Protein AF-A0A382XJE7-F1 (afdb_monomer_lite)

pLDDT: mean 94.81, std 3.93, range [64.44, 98.81]

Foldseek 3Di:
DVLCVVVVNDDDDDDDPDPVVLLVCCLVVVDVDDDDDPVVVLVSQVCCVPVCSNVPDDDDDDPDDPDDDDDADDDDPPPVLVVVVRQLLQLLLLVCLVVVHALVCLVVQLVQQQDADPVRHGNNPQSVQSQQQQLQHDDPVDGDHSRNSNVSRNVQIGLVLNCLVVFADNPDPSHPFQVPTHRGSDRCQPELNGDVVRVHVDHHDRPD

Sequence (208 aa):
QDWFDQSGVSFTSVSVSSSSEATDKFRSGECDAFTGDMSALVAKKWALDNDGSMNGVDIWIAEELLSKEPLAAATRDYDSDWNEIVSWVWWGMITAEEMGVTSANYASMASDACAANDWGGTSNPGMCRLLTENLGLGTTDNPLAGNWMQNVLDAVGNYGEAYDRSFCDGSYDGVSGSDAMTGCLISRTGTANALVSEGGLQFAPSMR

InterPro domains:
  IPR051455 Bacterial solute-binding protein 3 [PTHR30085] (11-168)

Organism: NCBI:txid408172

Structure (mmCIF, N/CA/C/O backbone):
data_AF-A0A382XJE7-F1
#
_entry.id   AF-A0A382XJE7-F1
#
loop_
_atom_site.group_PDB
_atom_site.id
_atom_site.type_symbol
_atom_site.label_atom_id
_atom_site.label_alt_id
_atom_site.label_comp_id
_atom_site.label_asym_id
_atom_site.label_entity_id
_atom_site.label_seq_id
_atom_site.pdbx_PDB_ins_code
_atom_site.Cartn_x
_atom_site.Cartn_y
_atom_site.Cartn_z
_atom_site.occupancy
_atom_site.B_iso_or_equiv
_atom_site.auth_seq_id
_atom_site.auth_comp_id
_atom_site.auth_asym_id
_atom_site.auth_atom_id
_atom_site.pdbx_PDB_model_num
ATOM 1 N N . GLN A 1 1 ? -1.755 3.518 28.217 1.00 81.06 1 GLN A N 1
ATOM 2 C CA . GLN A 1 1 ? -1.559 4.073 29.570 1.00 81.06 1 GLN A CA 1
ATOM 3 C C . GLN A 1 1 ? -1.202 5.550 29.469 1.00 81.06 1 GLN A C 1
ATOM 5 O O . GLN A 1 1 ? -2.017 6.362 29.873 1.00 81.06 1 GLN A O 1
ATOM 10 N N . ASP A 1 2 ? -0.097 5.896 28.804 1.00 87.56 2 ASP A N 1
ATOM 11 C CA . ASP A 1 2 ? 0.414 7.273 28.679 1.00 87.56 2 ASP A CA 1
ATOM 12 C C . ASP A 1 2 ? -0.637 8.317 28.259 1.00 87.56 2 ASP A C 1
ATOM 14 O O . ASP A 1 2 ? -0.759 9.360 28.897 1.00 87.56 2 ASP A O 1
ATOM 18 N N . TRP A 1 3 ? -1.448 8.029 27.234 1.00 89.00 3 TRP A N 1
ATOM 19 C CA . TRP A 1 3 ? -2.508 8.948 26.797 1.00 89.00 3 TRP A CA 1
ATOM 20 C C . TRP A 1 3 ? -3.591 9.182 27.867 1.00 89.00 3 TRP A C 1
ATOM 22 O O . TRP A 1 3 ? -4.056 10.307 28.043 1.00 89.00 3 TRP A O 1
ATOM 32 N N . PHE A 1 4 ? -3.982 8.142 28.609 1.00 90.25 4 PHE A N 1
ATOM 33 C CA . PHE A 1 4 ? -4.985 8.239 29.679 1.00 90.25 4 PHE A CA 1
ATOM 34 C C . PHE A 1 4 ? -4.453 9.052 30.864 1.00 90.25 4 PHE A C 1
ATOM 36 O O . PHE A 1 4 ? -5.144 9.936 31.371 1.00 90.25 4 PHE A O 1
ATOM 43 N N . ASP A 1 5 ? -3.190 8.827 31.235 1.00 90.25 5 ASP A N 1
ATOM 44 C CA . ASP A 1 5 ? -2.518 9.590 32.291 1.00 90.25 5 ASP A CA 1
ATOM 45 C C . ASP A 1 5 ? -2.398 11.076 31.923 1.00 90.25 5 ASP A C 1
ATOM 47 O O . ASP A 1 5 ? -2.590 11.948 32.771 1.00 90.25 5 ASP A O 1
ATOM 51 N N . GLN A 1 6 ? -2.123 11.380 30.649 1.00 91.38 6 GLN A N 1
ATOM 52 C CA . GLN A 1 6 ? -2.021 12.753 30.153 1.00 91.38 6 GLN A CA 1
ATOM 53 C C . GLN A 1 6 ? -3.381 13.459 30.040 1.00 91.38 6 GLN A C 1
ATOM 55 O O . GLN A 1 6 ? -3.469 14.661 30.291 1.00 91.38 6 GLN A O 1
ATOM 60 N N . SER A 1 7 ? -4.431 12.740 29.642 1.00 88.50 7 SER A N 1
ATOM 61 C CA . SER A 1 7 ? -5.772 13.299 29.407 1.00 88.50 7 SER A CA 1
ATOM 62 C C . SER A 1 7 ? -6.637 13.377 30.668 1.00 88.50 7 SER A C 1
ATOM 64 O O . SER A 1 7 ? -7.687 14.018 30.652 1.00 88.50 7 SER A O 1
ATOM 66 N N . GLY A 1 8 ? -6.212 12.744 31.767 1.00 90.94 8 GLY A N 1
ATOM 67 C CA . GLY A 1 8 ? -6.998 12.658 33.000 1.00 90.94 8 GLY A CA 1
ATOM 68 C C . GLY A 1 8 ? -8.219 11.740 32.876 1.00 90.94 8 GLY A C 1
ATOM 69 O O . GLY A 1 8 ? -9.123 11.807 33.710 1.00 90.94 8 GLY A O 1
ATOM 70 N N . VAL A 1 9 ? -8.260 10.894 31.844 1.00 89.50 9 VAL A N 1
ATOM 71 C CA . VAL A 1 9 ? -9.327 9.915 31.627 1.00 89.50 9 VAL A CA 1
ATOM 72 C C . VAL A 1 9 ? -9.001 8.650 32.418 1.00 89.50 9 VAL A C 1
ATOM 74 O O . VAL A 1 9 ? -7.944 8.046 32.249 1.00 89.50 9 VAL A O 1
ATOM 77 N N . SER A 1 10 ? -9.917 8.230 33.293 1.00 91.44 10 SER A N 1
ATOM 78 C CA . SER A 1 10 ? -9.769 6.967 34.020 1.00 91.44 10 SER A CA 1
ATOM 79 C C . SER A 1 10 ? -9.961 5.784 33.072 1.00 91.44 10 SER A C 1
ATOM 81 O O . SER A 1 10 ? -10.917 5.749 32.301 1.00 91.44 10 SER A O 1
ATOM 83 N N . PHE A 1 11 ? -9.061 4.808 33.149 1.00 90.75 11 PHE A N 1
ATOM 84 C CA . PHE A 1 11 ? -9.092 3.603 32.331 1.00 90.75 11 PHE A CA 1
ATOM 85 C C . PHE A 1 11 ? -8.630 2.398 33.149 1.00 90.75 11 PHE A C 1
ATOM 87 O O . PHE A 1 11 ? -7.717 2.503 33.969 1.00 90.75 11 PHE A O 1
ATOM 94 N N . THR A 1 12 ? -9.257 1.247 32.901 1.00 92.88 12 THR A N 1
ATOM 95 C CA . THR A 1 12 ? -8.847 -0.046 33.455 1.00 92.88 12 THR A CA 1
ATOM 96 C C . THR A 1 12 ? -8.391 -0.947 32.316 1.00 92.88 12 THR A C 1
ATOM 98 O O . THR A 1 12 ? -9.191 -1.324 31.464 1.00 92.88 12 THR A O 1
ATOM 101 N N . SER A 1 13 ? -7.105 -1.305 32.304 1.00 91.88 13 SER A N 1
ATOM 102 C CA . SER A 1 13 ? -6.563 -2.228 31.305 1.00 91.88 13 SER A CA 1
ATOM 103 C C . SER A 1 13 ? -6.966 -3.666 31.604 1.00 91.88 13 SER A C 1
ATOM 105 O O . SER A 1 13 ? -6.693 -4.174 32.694 1.00 91.88 13 SER A O 1
ATOM 107 N N . VAL A 1 14 ? -7.556 -4.335 30.615 1.00 92.94 14 VAL A N 1
ATOM 108 C CA . VAL A 1 14 ? -7.850 -5.769 30.656 1.00 92.94 14 VAL A CA 1
ATOM 109 C C . VAL A 1 14 ? -6.856 -6.480 29.746 1.00 92.94 14 VAL A C 1
ATOM 111 O O . VAL A 1 14 ? -6.943 -6.400 28.523 1.00 92.94 14 VAL A O 1
ATOM 114 N N . SER A 1 15 ? -5.879 -7.157 30.351 1.00 89.75 15 SER A N 1
ATOM 115 C CA . SER A 1 15 ? -4.906 -7.951 29.600 1.00 89.75 15 SER A CA 1
ATOM 116 C C . SER A 1 15 ? -5.553 -9.235 29.091 1.00 89.75 15 SER A C 1
ATOM 118 O O . SER A 1 15 ? -6.240 -9.926 29.843 1.00 89.75 15 SER A O 1
ATOM 120 N N . VAL A 1 16 ? -5.303 -9.560 27.826 1.00 91.12 16 VAL A N 1
ATOM 121 C CA . VAL A 1 16 ? -5.807 -10.761 27.155 1.00 91.12 16 VAL A CA 1
ATOM 122 C C . VAL A 1 16 ? -4.664 -11.523 26.498 1.00 91.12 16 VAL A C 1
ATOM 124 O O . VAL A 1 16 ? -3.624 -10.958 26.158 1.00 91.12 16 VAL A O 1
ATOM 127 N N . SER A 1 17 ? -4.866 -12.818 26.289 1.00 89.69 17 SER A N 1
ATOM 128 C CA . SER A 1 17 ? -3.880 -13.700 25.659 1.00 89.69 17 SER A CA 1
ATOM 129 C C . SER A 1 17 ? -3.969 -13.725 24.130 1.00 89.69 17 SER A C 1
ATOM 131 O O . SER A 1 17 ? -3.039 -14.183 23.465 1.00 89.69 17 SER A O 1
ATOM 133 N N . SER A 1 18 ? -5.083 -13.254 23.556 1.00 90.88 18 SER A N 1
ATOM 134 C CA . SER A 1 18 ? -5.322 -13.276 22.111 1.00 90.88 18 SER A CA 1
ATOM 135 C C . SER A 1 18 ? -6.324 -12.214 21.647 1.00 90.88 18 SER A C 1
ATOM 137 O O . SER A 1 18 ? -7.171 -11.749 22.409 1.00 90.88 18 SER A O 1
ATOM 139 N N . SER A 1 19 ? -6.285 -11.888 20.350 1.00 87.31 19 SER A N 1
ATOM 140 C CA . SER A 1 19 ? -7.272 -11.001 19.711 1.00 87.31 19 SER A CA 1
ATOM 141 C C . SER A 1 19 ? -8.701 -11.567 19.757 1.00 87.31 19 SER A C 1
ATOM 143 O O . SER A 1 19 ? -9.665 -10.806 19.861 1.00 87.31 19 SER A O 1
ATOM 145 N N . SER A 1 20 ? -8.852 -12.899 19.721 1.00 91.50 20 SER A N 1
ATOM 146 C CA . SER A 1 20 ? -10.162 -13.553 19.853 1.00 91.50 20 SER A CA 1
ATOM 147 C C . SER A 1 20 ? -10.760 -13.292 21.231 1.00 91.50 20 SER A C 1
ATOM 149 O O . SER A 1 20 ? -11.897 -12.847 21.325 1.00 91.50 20 SER A O 1
ATOM 151 N N . GLU A 1 21 ? -9.964 -13.477 22.287 1.00 94.62 21 GLU A N 1
ATOM 152 C CA . GLU A 1 21 ? -10.397 -13.221 23.662 1.00 94.62 21 GLU A CA 1
ATOM 153 C C . GLU A 1 21 ? -10.791 -11.750 23.866 1.00 94.62 21 GLU A C 1
ATOM 155 O O . GLU A 1 21 ? -11.845 -11.474 24.433 1.00 94.62 21 GLU A O 1
ATOM 160 N N . ALA A 1 22 ? -10.004 -10.800 23.345 1.00 93.50 22 ALA A N 1
ATOM 161 C CA . ALA A 1 22 ? -10.373 -9.381 23.388 1.00 93.50 22 ALA A CA 1
ATOM 162 C C . ALA A 1 22 ? -11.701 -9.098 22.669 1.00 93.50 22 ALA A C 1
ATOM 164 O O . ALA A 1 22 ? -12.505 -8.299 23.145 1.00 93.50 22 ALA A O 1
ATOM 165 N N . THR A 1 23 ? -11.942 -9.763 21.534 1.00 93.75 23 THR A N 1
ATOM 166 C CA . THR A 1 23 ? -13.189 -9.607 20.771 1.00 93.75 23 THR A CA 1
ATOM 167 C C . THR A 1 23 ? -14.382 -10.141 21.564 1.00 93.75 23 THR A C 1
ATOM 169 O O . THR A 1 23 ? -15.412 -9.476 21.634 1.00 93.75 23 THR A O 1
ATOM 172 N N . ASP A 1 24 ? -14.246 -11.303 22.204 1.00 94.38 24 ASP A N 1
ATOM 173 C CA . ASP A 1 24 ? -15.319 -11.898 23.006 1.00 94.38 24 ASP A CA 1
ATOM 174 C C . ASP A 1 24 ? -15.654 -11.051 24.240 1.00 94.38 24 ASP A C 1
ATOM 176 O O . ASP A 1 24 ? -16.831 -10.856 24.539 1.00 94.38 24 ASP A O 1
ATOM 180 N N . LYS A 1 25 ? -14.641 -10.491 24.916 1.00 95.44 25 LYS A N 1
ATOM 181 C CA . LYS A 1 25 ? -14.833 -9.580 26.059 1.00 95.44 25 LYS A CA 1
ATOM 182 C C . LYS A 1 25 ? -15.494 -8.261 25.669 1.00 95.44 25 LYS A C 1
ATOM 184 O O . LYS A 1 25 ? -16.315 -7.743 26.419 1.00 95.44 25 LYS A O 1
ATOM 189 N N . PHE A 1 2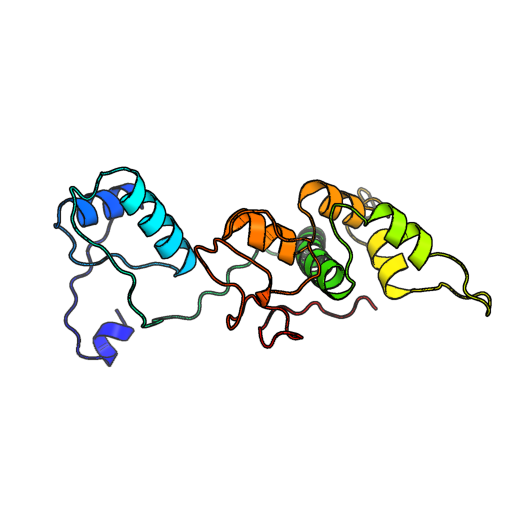6 ? -15.164 -7.724 24.495 1.00 95.31 26 PHE A N 1
ATOM 190 C CA . PHE A 1 26 ? -15.844 -6.546 23.957 1.00 95.31 26 PHE A CA 1
ATOM 191 C C . PHE A 1 26 ? -17.313 -6.855 23.634 1.00 95.31 26 PHE A C 1
ATOM 193 O O . PHE A 1 26 ? -18.215 -6.151 24.078 1.00 95.31 26 PHE A O 1
ATOM 200 N N . ARG A 1 27 ? -17.578 -7.970 22.943 1.00 94.31 27 ARG A N 1
ATOM 201 C CA . ARG A 1 27 ? -18.939 -8.399 22.574 1.00 94.31 27 ARG A CA 1
ATOM 202 C C . ARG A 1 27 ? -19.826 -8.732 23.770 1.00 94.31 27 ARG A C 1
ATOM 204 O O . ARG A 1 27 ? -21.033 -8.512 23.713 1.00 94.31 27 ARG A O 1
ATOM 211 N N . SER A 1 28 ? -19.256 -9.299 24.832 1.00 93.56 28 SER A N 1
ATOM 212 C CA . SER A 1 28 ? -19.994 -9.633 26.053 1.00 93.56 28 SER A CA 1
ATOM 213 C C . SER A 1 28 ? -20.308 -8.413 26.923 1.00 93.56 28 SER A C 1
ATOM 215 O O . SER A 1 28 ? -21.103 -8.536 27.855 1.00 93.56 28 SER A O 1
ATOM 217 N N . GLY A 1 29 ? -19.695 -7.258 26.634 1.00 92.75 29 GLY A N 1
ATOM 218 C CA . GLY A 1 29 ? -19.759 -6.064 27.473 1.00 92.75 29 GLY A CA 1
ATOM 219 C C . GLY A 1 29 ? -18.877 -6.141 28.722 1.00 92.75 29 GLY A C 1
ATOM 220 O O . GLY A 1 29 ? -19.046 -5.336 29.630 1.00 92.75 29 GLY A O 1
ATOM 221 N N . GLU A 1 30 ? -17.950 -7.103 28.804 1.00 94.94 30 GLU A N 1
ATOM 222 C CA . GLU A 1 30 ? -16.926 -7.113 29.858 1.00 94.94 30 GLU A CA 1
ATOM 223 C C . GLU A 1 30 ? -15.913 -5.972 29.662 1.00 94.94 30 GLU A C 1
ATOM 225 O O . GLU A 1 30 ? -15.397 -5.432 30.639 1.00 94.94 30 GLU A O 1
ATOM 230 N N . CYS A 1 31 ? -15.654 -5.587 28.408 1.00 95.25 31 CYS A N 1
ATOM 231 C CA . CYS A 1 31 ? -14.871 -4.407 28.050 1.00 95.25 31 CYS A CA 1
ATOM 232 C C . CYS A 1 31 ? -15.751 -3.370 27.343 1.00 95.25 31 CYS A C 1
ATOM 234 O O . CYS A 1 31 ? -16.357 -3.679 26.319 1.00 95.25 31 CYS A O 1
ATOM 236 N N . ASP A 1 32 ? -15.729 -2.124 27.822 1.00 93.69 32 ASP A N 1
ATOM 237 C CA . ASP A 1 32 ? -16.464 -1.005 27.209 1.00 93.69 32 ASP A CA 1
ATOM 238 C C . ASP A 1 32 ? -15.824 -0.504 25.900 1.00 93.69 32 ASP A C 1
ATOM 240 O O . ASP A 1 32 ? -16.479 0.137 25.080 1.00 93.69 32 ASP A O 1
ATOM 244 N N . ALA A 1 33 ? -14.528 -0.767 25.709 1.00 92.75 33 ALA A N 1
ATOM 245 C CA . ALA A 1 33 ? -13.756 -0.293 24.568 1.00 92.75 33 ALA A CA 1
ATOM 246 C C . ALA A 1 33 ? -12.715 -1.321 24.111 1.00 92.75 33 ALA A C 1
ATOM 248 O O . ALA A 1 33 ? -12.193 -2.111 24.901 1.00 92.75 33 ALA A O 1
ATOM 249 N N . PHE A 1 34 ? -12.378 -1.256 22.823 1.00 92.19 34 PHE A N 1
ATOM 250 C CA . PHE A 1 34 ? -11.324 -2.032 22.178 1.00 92.19 34 PHE A CA 1
ATOM 251 C C . PHE A 1 34 ? -10.329 -1.054 21.539 1.00 92.19 34 PHE A C 1
ATOM 253 O O . PHE A 1 34 ? -10.738 -0.104 20.878 1.00 92.19 34 PHE A O 1
ATOM 260 N N . THR A 1 35 ? -9.026 -1.273 21.724 1.00 91.50 35 THR A N 1
ATOM 261 C CA . THR A 1 35 ? -7.967 -0.413 21.166 1.00 91.50 35 THR A CA 1
ATOM 262 C C . THR A 1 35 ? -6.999 -1.217 20.297 1.00 91.50 35 THR A C 1
ATOM 264 O O . THR A 1 35 ? -6.798 -2.410 20.525 1.00 91.50 35 THR A O 1
ATOM 267 N N . GLY A 1 36 ? -6.425 -0.573 19.283 1.00 90.38 36 GLY A N 1
ATOM 268 C CA . GLY A 1 36 ? -5.507 -1.156 18.306 1.00 90.38 36 GLY A CA 1
ATOM 269 C C . GLY A 1 36 ? -5.280 -0.200 17.133 1.00 90.38 36 GLY A C 1
ATOM 270 O O . GLY A 1 36 ? -5.800 0.917 17.138 1.00 90.38 36 GLY A O 1
ATOM 271 N N . ASP A 1 37 ? -4.533 -0.646 16.124 1.00 92.12 37 ASP A N 1
ATOM 272 C CA . ASP A 1 37 ? -4.286 0.144 14.914 1.00 92.12 37 ASP A CA 1
ATOM 273 C C . ASP A 1 37 ? -5.595 0.462 14.183 1.00 92.12 37 ASP A C 1
ATOM 275 O O . ASP A 1 37 ? -6.450 -0.412 14.017 1.00 92.12 37 ASP A O 1
ATOM 279 N N . MET A 1 38 ? -5.739 1.695 13.687 1.00 91.19 38 MET A N 1
ATOM 280 C CA . MET A 1 38 ? -6.966 2.168 13.029 1.00 91.19 38 MET A CA 1
ATOM 281 C C . MET A 1 38 ? -7.432 1.229 11.903 1.00 91.19 38 MET A C 1
ATOM 283 O O . MET A 1 38 ? -8.610 0.892 11.823 1.00 91.19 38 MET A O 1
ATOM 287 N N . SER A 1 39 ? -6.514 0.737 11.067 1.00 91.62 39 SER A N 1
ATOM 288 C CA . SER A 1 39 ? -6.850 -0.196 9.984 1.00 91.62 39 SER A CA 1
ATOM 289 C C . SER A 1 39 ? -7.376 -1.541 10.497 1.00 91.62 39 SER A C 1
ATOM 291 O O . SER A 1 39 ? -8.357 -2.068 9.967 1.00 91.62 39 SER A O 1
ATOM 293 N N . ALA A 1 40 ? -6.780 -2.075 11.565 1.00 91.44 40 ALA A N 1
ATOM 294 C CA . ALA A 1 40 ? -7.241 -3.298 12.211 1.00 91.44 40 ALA A CA 1
ATOM 295 C C . ALA A 1 40 ? -8.605 -3.101 12.893 1.00 91.44 40 ALA A C 1
ATOM 297 O O . ALA A 1 40 ? -9.447 -4.000 12.843 1.00 91.44 40 ALA A O 1
ATOM 298 N N . LEU A 1 41 ? -8.851 -1.925 13.484 1.00 93.94 41 LEU A N 1
ATOM 299 C CA . LEU A 1 41 ? -10.147 -1.568 14.065 1.00 93.94 41 LEU A CA 1
ATOM 300 C C . LEU A 1 41 ? -11.238 -1.458 13.000 1.00 93.94 41 LEU A C 1
ATOM 302 O O . LEU A 1 41 ? -12.333 -1.970 13.221 1.00 93.94 41 LEU A O 1
ATOM 306 N N . VAL A 1 42 ? -10.949 -0.870 11.835 1.00 94.38 42 VAL A N 1
ATOM 307 C CA . VAL A 1 42 ? -11.903 -0.814 10.714 1.00 94.38 42 VAL A CA 1
ATOM 308 C C . VAL A 1 42 ? -12.267 -2.219 10.235 1.00 94.38 42 VAL A C 1
ATOM 310 O O . VAL A 1 42 ? -13.451 -2.534 10.123 1.00 94.38 42 VAL A O 1
ATOM 313 N N . ALA A 1 43 ? -11.280 -3.097 10.034 1.00 92.56 43 ALA A N 1
ATOM 314 C CA . ALA A 1 43 ? -11.536 -4.486 9.650 1.00 92.56 43 ALA A CA 1
ATOM 315 C C . ALA A 1 43 ? -12.333 -5.249 10.723 1.00 92.56 43 ALA A C 1
ATOM 317 O O . ALA A 1 43 ? -13.263 -5.995 10.408 1.00 92.56 43 ALA A O 1
ATOM 318 N N . LYS A 1 44 ? -12.005 -5.042 12.005 1.00 93.38 44 LYS A N 1
ATOM 319 C CA . LYS A 1 44 ? -12.724 -5.648 13.133 1.00 93.38 44 LYS A CA 1
ATOM 320 C C . LYS A 1 44 ? -14.172 -5.174 13.190 1.00 93.38 44 LYS A C 1
ATOM 322 O O . LYS A 1 44 ? -15.062 -6.011 13.305 1.00 93.38 44 LYS A O 1
ATOM 327 N N . LYS A 1 45 ? -14.402 -3.864 13.089 1.00 94.69 45 LYS A N 1
ATOM 328 C CA . LYS A 1 45 ? -15.741 -3.273 13.065 1.00 94.69 45 LYS A CA 1
ATOM 329 C C . LYS A 1 45 ? -16.554 -3.835 11.906 1.00 94.69 45 LYS A C 1
ATOM 331 O O . LYS A 1 45 ? -17.655 -4.315 12.132 1.00 94.69 45 LYS A O 1
ATOM 336 N N . TRP A 1 46 ? -15.986 -3.848 10.699 1.00 93.44 46 TRP A N 1
ATOM 337 C CA . TRP A 1 46 ? -16.654 -4.419 9.532 1.00 93.44 46 TRP A CA 1
ATOM 338 C C . TRP A 1 46 ? -17.066 -5.876 9.771 1.00 93.44 46 TRP A C 1
ATOM 340 O O . TRP A 1 46 ? -18.206 -6.234 9.495 1.00 93.44 46 TRP A O 1
ATOM 350 N N . ALA A 1 47 ? -16.194 -6.712 10.341 1.00 93.31 47 ALA A N 1
ATOM 351 C CA . ALA A 1 47 ? -16.547 -8.097 10.650 1.00 93.31 47 ALA A CA 1
ATOM 352 C C . ALA A 1 47 ? -17.703 -8.198 11.666 1.00 93.31 47 ALA A C 1
ATOM 354 O O . ALA A 1 47 ? -18.658 -8.932 11.425 1.00 93.31 47 ALA A O 1
ATOM 355 N N . LEU A 1 48 ? -17.639 -7.429 12.758 1.00 94.56 48 LEU A N 1
ATOM 356 C CA . LEU A 1 48 ? -18.649 -7.423 13.825 1.00 94.56 48 LEU A CA 1
ATOM 357 C C . LEU A 1 48 ? -20.016 -6.888 13.368 1.00 94.56 48 LEU A C 1
ATOM 359 O O . LEU A 1 48 ? -21.054 -7.373 13.816 1.00 94.56 48 LEU A O 1
ATOM 363 N N . ASP A 1 49 ? -20.025 -5.908 12.463 1.00 93.88 49 ASP A N 1
ATOM 364 C CA . ASP A 1 49 ? -21.257 -5.367 11.881 1.00 93.88 49 ASP A CA 1
ATOM 365 C C . ASP A 1 49 ? -21.944 -6.384 10.949 1.00 93.88 49 ASP A C 1
ATOM 367 O O . ASP A 1 49 ? -23.163 -6.351 10.781 1.00 93.88 49 ASP A O 1
ATOM 371 N N . ASN A 1 50 ? -21.177 -7.298 10.339 1.00 93.50 50 ASN A N 1
ATOM 372 C CA . ASN A 1 50 ? -21.664 -8.212 9.299 1.00 93.50 50 ASN A CA 1
ATOM 373 C C . ASN A 1 50 ? -21.888 -9.659 9.769 1.00 93.50 50 ASN A C 1
ATOM 375 O O . ASN A 1 50 ? -22.528 -10.432 9.056 1.00 93.50 50 ASN A O 1
ATOM 379 N N . ASP A 1 51 ? -21.400 -10.051 10.947 1.00 94.50 51 ASP A N 1
ATOM 380 C CA . ASP A 1 51 ? -21.550 -11.419 11.468 1.00 94.50 51 ASP A CA 1
ATOM 381 C C . ASP A 1 51 ? -22.732 -11.588 12.447 1.00 94.50 51 ASP A C 1
ATOM 383 O O . ASP A 1 51 ? -23.002 -12.693 12.923 1.00 94.50 51 ASP A O 1
ATOM 387 N N . GLY A 1 52 ? -23.456 -10.500 12.744 1.00 91.75 52 GLY A N 1
ATOM 388 C CA . GLY A 1 52 ? -24.604 -10.475 13.661 1.00 91.75 52 GLY A CA 1
ATOM 389 C C . GLY A 1 52 ? -24.232 -10.665 15.134 1.00 91.75 52 GLY A C 1
ATOM 390 O O . GLY A 1 52 ? -25.104 -10.764 15.999 1.00 91.75 52 GLY A O 1
ATOM 391 N N . SER A 1 53 ? -22.938 -10.706 15.441 1.00 93.00 53 SER A N 1
ATOM 392 C CA . SER A 1 53 ? -22.406 -11.135 16.728 1.00 93.00 53 SER A CA 1
ATOM 393 C C . SER A 1 53 ? -22.521 -10.074 17.829 1.00 93.00 53 SER A C 1
ATOM 395 O O . SER A 1 53 ? -22.374 -10.410 19.010 1.00 93.00 53 SER A O 1
ATOM 397 N N . MET A 1 54 ? -22.833 -8.834 17.434 1.00 93.69 54 MET A N 1
ATOM 398 C CA . MET A 1 54 ? -23.119 -7.677 18.290 1.00 93.69 54 MET A CA 1
ATOM 399 C C . MET A 1 54 ? -24.589 -7.583 18.735 1.00 93.69 54 MET A C 1
ATOM 401 O O . MET A 1 54 ? -24.931 -6.689 19.501 1.00 93.69 54 MET A O 1
ATOM 405 N N . ASN A 1 55 ? -25.479 -8.481 18.287 1.00 90.38 55 ASN A N 1
ATOM 406 C CA . ASN A 1 55 ? -26.895 -8.527 18.697 1.00 90.38 55 ASN A CA 1
ATOM 407 C C . ASN A 1 55 ? -27.658 -7.190 18.546 1.00 90.38 55 ASN A C 1
ATOM 409 O O . ASN A 1 55 ? -28.522 -6.866 19.361 1.00 90.38 55 ASN A O 1
ATOM 413 N N . GLY A 1 56 ? -27.343 -6.413 17.506 1.00 88.25 56 GLY A N 1
ATOM 414 C CA . GLY A 1 56 ? -27.973 -5.114 17.249 1.00 88.25 56 GLY A CA 1
ATOM 415 C C . GLY A 1 56 ? -27.443 -3.960 18.106 1.00 88.25 56 GLY A C 1
ATOM 416 O O . GLY A 1 56 ? -28.071 -2.906 18.137 1.00 88.25 56 GLY A O 1
ATOM 417 N N . VAL A 1 57 ? -26.323 -4.149 18.809 1.00 91.56 57 VAL A N 1
ATOM 418 C CA . VAL A 1 57 ? -25.584 -3.058 19.455 1.00 91.56 57 VAL A CA 1
ATOM 419 C C . VAL A 1 57 ? -24.746 -2.328 18.409 1.00 91.56 57 VAL A C 1
ATOM 421 O O . VAL A 1 57 ? -23.902 -2.941 17.756 1.00 91.56 57 VAL A O 1
ATOM 424 N N . ASP A 1 58 ? -24.957 -1.019 18.290 1.00 92.75 58 A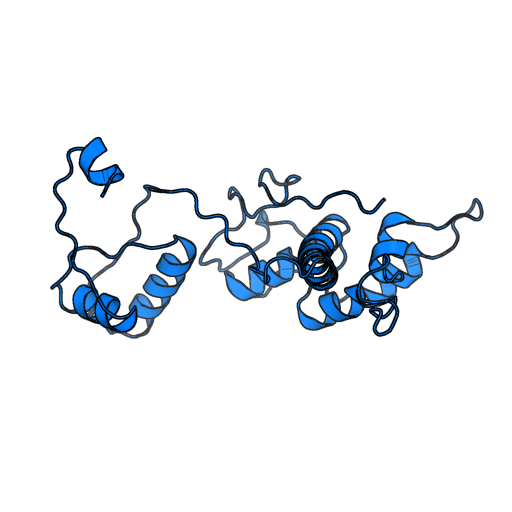SP A N 1
ATOM 425 C CA . ASP A 1 58 ? -24.150 -0.160 17.427 1.00 92.75 58 ASP A CA 1
ATOM 426 C C . ASP A 1 58 ? -22.751 0.049 18.020 1.00 92.75 58 ASP A C 1
ATOM 428 O O . ASP A 1 58 ? -22.592 0.355 19.205 1.00 92.75 58 ASP A O 1
ATOM 432 N N . ILE A 1 59 ? -21.730 -0.065 17.172 1.00 94.75 59 ILE A N 1
ATOM 433 C CA . ILE A 1 59 ? -20.330 0.202 17.516 1.00 94.75 59 ILE A CA 1
ATOM 434 C C . ILE A 1 59 ? -19.761 1.302 16.624 1.00 94.75 59 ILE A C 1
ATOM 436 O O . ILE A 1 59 ? -20.203 1.515 15.494 1.00 94.75 59 ILE A O 1
ATOM 440 N N . TRP A 1 60 ? -18.749 2.001 17.124 1.00 94.81 60 TRP A N 1
ATOM 441 C CA . TRP A 1 60 ? -18.077 3.096 16.428 1.00 94.81 60 TRP A CA 1
ATOM 442 C C . TRP A 1 60 ? -16.582 3.090 16.750 1.00 94.81 60 TRP A C 1
ATOM 444 O O . TRP A 1 60 ? -16.146 2.467 17.718 1.00 94.81 60 TRP A O 1
ATOM 454 N N . ILE A 1 61 ? -15.798 3.755 15.902 1.00 94.75 61 ILE A N 1
ATOM 455 C CA . ILE A 1 61 ? -14.365 3.972 16.118 1.00 94.75 61 ILE A CA 1
ATOM 456 C C . ILE A 1 61 ? -14.182 5.436 16.496 1.00 94.75 61 ILE A C 1
ATOM 458 O O . ILE A 1 61 ? -14.756 6.308 15.844 1.00 94.75 61 ILE A O 1
ATOM 462 N N . ALA A 1 62 ? -13.406 5.687 17.547 1.00 92.12 62 ALA A N 1
ATOM 463 C CA . ALA A 1 62 ? -13.129 7.038 18.006 1.00 92.12 62 ALA A CA 1
ATOM 464 C C . ALA A 1 62 ? -12.298 7.846 17.002 1.00 92.12 62 ALA A C 1
ATOM 466 O O . ALA A 1 62 ? -11.478 7.288 16.271 1.00 92.12 62 ALA A O 1
ATOM 467 N N . GLU A 1 63 ? -12.528 9.160 16.964 1.00 89.00 63 GLU A N 1
ATOM 468 C CA . GLU A 1 63 ? -11.829 10.078 16.053 1.00 89.00 63 GLU A CA 1
ATOM 469 C C . GLU A 1 63 ? -10.377 10.311 16.497 1.00 89.00 63 GLU A C 1
ATOM 471 O O . GLU A 1 63 ? -9.507 10.652 15.692 1.00 89.00 63 GLU A O 1
ATOM 476 N N . GLU A 1 64 ? -10.095 10.115 17.784 1.00 88.56 64 GLU A N 1
ATOM 477 C CA . GLU A 1 64 ? -8.788 10.328 18.378 1.00 88.56 64 GLU A CA 1
ATOM 478 C C . GLU A 1 64 ? -7.778 9.248 17.971 1.00 88.56 64 GLU A C 1
ATOM 480 O O . GLU A 1 64 ? -7.882 8.074 18.330 1.00 88.56 64 GLU A O 1
ATOM 485 N N . LEU A 1 65 ? -6.710 9.678 17.298 1.00 89.88 65 LEU A N 1
ATOM 486 C CA . LEU A 1 65 ? -5.511 8.872 17.088 1.00 89.88 65 LEU A CA 1
ATOM 487 C C . LEU A 1 65 ? -4.553 9.043 18.270 1.00 89.88 65 LEU A C 1
ATOM 489 O O . LEU A 1 65 ? -4.057 10.139 18.533 1.00 89.88 65 LEU A O 1
ATOM 493 N N . LEU A 1 66 ? -4.285 7.945 18.977 1.00 90.88 66 LEU A N 1
ATOM 494 C CA . LEU A 1 66 ? -3.503 7.964 20.218 1.00 90.88 66 LEU A CA 1
ATOM 495 C C . LEU A 1 66 ? -1.994 7.769 19.993 1.00 90.88 66 LEU A C 1
ATOM 497 O O . LEU A 1 66 ? -1.195 8.087 20.874 1.00 90.88 66 LEU A O 1
ATOM 501 N N . SER A 1 67 ? -1.595 7.246 18.831 1.00 91.69 67 SER A N 1
ATOM 502 C CA . SER A 1 67 ? -0.205 6.927 18.490 1.00 91.69 67 SER A CA 1
ATOM 503 C C . SER A 1 67 ? 0.072 7.067 16.986 1.00 91.69 67 SER A C 1
ATOM 505 O O . SER A 1 67 ? -0.820 7.370 16.191 1.00 91.69 67 SER A O 1
ATOM 507 N N . LYS A 1 68 ? 1.344 6.902 16.597 1.00 90.94 68 LYS A N 1
ATOM 508 C CA . LYS A 1 68 ? 1.788 6.854 15.197 1.00 90.94 68 LYS A CA 1
ATOM 509 C C . LYS A 1 68 ? 2.259 5.436 14.898 1.00 90.94 68 LYS A C 1
ATOM 511 O O . LYS A 1 68 ? 3.294 5.040 15.421 1.00 90.94 68 LYS A O 1
ATOM 516 N N . GLU A 1 69 ? 1.546 4.736 14.025 1.00 90.44 69 GLU A N 1
ATOM 517 C CA . GLU A 1 69 ? 1.779 3.312 13.742 1.00 90.44 69 GLU A CA 1
ATOM 518 C C . GLU A 1 69 ? 2.065 3.097 12.242 1.00 90.44 69 GLU A C 1
ATOM 520 O O . GLU A 1 69 ? 1.190 2.661 11.489 1.00 90.44 69 GLU A O 1
ATOM 525 N N . PRO A 1 70 ? 3.261 3.477 11.744 1.00 92.06 70 PRO A N 1
ATOM 526 C CA . PRO A 1 70 ? 3.629 3.253 10.351 1.00 92.06 70 PRO A CA 1
ATOM 527 C C . PRO A 1 70 ? 3.922 1.766 10.118 1.00 92.06 70 PRO A C 1
ATOM 529 O O . PRO A 1 70 ? 4.987 1.262 10.478 1.00 92.06 70 PRO A O 1
ATOM 532 N N . LEU A 1 71 ? 2.975 1.060 9.502 1.00 92.12 71 LEU A N 1
ATOM 533 C CA . LEU A 1 71 ? 3.142 -0.350 9.159 1.00 92.12 71 LEU A CA 1
ATOM 534 C C . LEU A 1 71 ? 4.183 -0.511 8.043 1.00 92.12 71 LEU A C 1
ATOM 536 O O . LEU A 1 71 ? 4.112 0.156 7.012 1.00 92.12 71 LEU A O 1
ATOM 540 N N . ALA A 1 72 ? 5.136 -1.418 8.248 1.00 92.06 72 ALA A N 1
ATOM 541 C CA . ALA A 1 72 ? 6.208 -1.712 7.304 1.00 92.06 72 ALA A CA 1
ATOM 542 C C . ALA A 1 72 ? 6.470 -3.220 7.224 1.00 92.06 72 ALA A C 1
ATOM 544 O O . ALA A 1 72 ? 6.187 -3.972 8.160 1.00 92.06 72 ALA A O 1
ATOM 545 N N . ALA A 1 73 ? 7.050 -3.666 6.110 1.00 94.38 73 ALA A N 1
ATOM 546 C CA . ALA A 1 73 ? 7.512 -5.038 5.969 1.00 94.38 73 ALA A CA 1
ATOM 547 C C . ALA A 1 73 ? 8.776 -5.253 6.817 1.00 94.38 73 ALA A C 1
ATOM 549 O O . ALA A 1 73 ? 9.845 -4.722 6.517 1.00 94.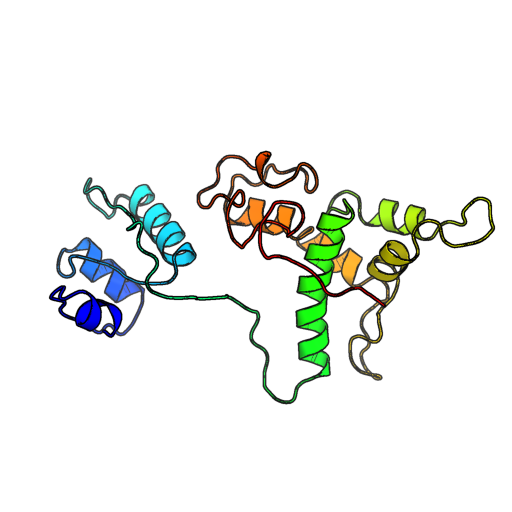38 73 ALA A O 1
ATOM 550 N N . ALA A 1 74 ? 8.653 -6.030 7.892 1.00 94.94 74 ALA A N 1
ATOM 551 C CA . ALA A 1 74 ? 9.777 -6.352 8.760 1.00 94.94 74 ALA A CA 1
ATOM 552 C C . ALA A 1 74 ? 10.631 -7.476 8.154 1.00 94.94 74 ALA A C 1
ATOM 554 O O . ALA A 1 74 ? 10.129 -8.555 7.833 1.00 94.94 74 ALA A O 1
ATOM 555 N N . THR A 1 75 ? 11.938 -7.244 8.051 1.00 96.56 75 THR A N 1
ATOM 556 C CA . THR A 1 75 ? 12.927 -8.255 7.656 1.00 96.56 75 THR A CA 1
ATOM 557 C C . THR A 1 75 ? 13.862 -8.575 8.817 1.00 96.56 75 THR A C 1
ATOM 559 O O . THR A 1 75 ? 13.931 -7.841 9.804 1.00 96.56 75 THR A O 1
ATOM 562 N N . ARG A 1 76 ? 14.587 -9.695 8.723 1.00 96.56 76 ARG A N 1
ATOM 563 C CA . ARG A 1 76 ? 15.621 -10.030 9.707 1.00 96.56 76 ARG A CA 1
ATOM 564 C C . ARG A 1 76 ? 16.758 -9.006 9.637 1.00 96.56 76 ARG A C 1
ATOM 566 O O . ARG A 1 76 ? 17.081 -8.513 8.560 1.00 96.56 76 ARG A O 1
ATOM 573 N N . ASP A 1 77 ? 17.362 -8.732 10.787 1.00 95.06 77 ASP A N 1
ATOM 574 C CA . ASP A 1 77 ? 18.581 -7.933 10.868 1.00 95.06 77 ASP A CA 1
ATOM 575 C C . ASP A 1 77 ? 19.759 -8.626 10.151 1.00 95.06 77 ASP A C 1
ATOM 577 O O . ASP A 1 77 ? 19.831 -9.859 10.113 1.00 95.06 77 ASP A O 1
ATOM 581 N N . TYR A 1 78 ? 20.680 -7.827 9.609 1.00 95.25 78 TYR A N 1
ATOM 582 C CA . TYR A 1 78 ? 21.866 -8.258 8.847 1.00 95.25 78 TYR A CA 1
ATOM 583 C C . TYR A 1 78 ? 21.599 -9.114 7.592 1.00 95.25 78 TYR A C 1
ATOM 585 O O . TYR A 1 78 ? 22.473 -9.869 7.168 1.00 95.25 78 TYR A O 1
ATOM 593 N N . ASP A 1 79 ? 20.424 -8.975 6.976 1.00 96.31 79 ASP A N 1
ATOM 594 C CA . ASP A 1 79 ? 20.077 -9.583 5.682 1.00 96.31 79 ASP A CA 1
ATOM 595 C C . ASP A 1 79 ? 19.804 -8.477 4.647 1.00 96.31 79 ASP A C 1
ATOM 597 O O . ASP A 1 79 ? 18.655 -8.158 4.332 1.00 96.31 79 ASP A O 1
ATOM 601 N N . SER A 1 80 ? 20.873 -7.798 4.208 1.00 95.25 80 SER A N 1
ATOM 602 C CA . SER A 1 80 ? 20.778 -6.607 3.351 1.00 95.25 80 SER A CA 1
ATOM 603 C C . SER A 1 80 ? 20.156 -6.916 1.995 1.00 95.25 80 SER A C 1
ATOM 605 O O . SER A 1 80 ? 19.257 -6.195 1.579 1.00 95.25 80 SER A O 1
ATOM 607 N N . ASP A 1 81 ? 20.564 -8.013 1.354 1.00 96.31 81 ASP A N 1
ATOM 608 C CA . ASP A 1 81 ? 20.068 -8.383 0.024 1.00 96.31 81 ASP A CA 1
ATOM 609 C C . ASP A 1 81 ? 18.549 -8.625 0.061 1.00 96.31 81 ASP A C 1
ATOM 611 O O . ASP A 1 81 ? 17.809 -8.170 -0.813 1.00 96.31 81 ASP A O 1
ATOM 615 N N . TRP A 1 82 ? 18.049 -9.290 1.111 1.00 96.88 82 TRP A N 1
ATOM 616 C CA . TRP A 1 82 ? 16.611 -9.485 1.290 1.00 96.88 82 TRP A CA 1
ATOM 617 C C . TRP A 1 82 ? 15.878 -8.188 1.643 1.00 96.88 82 TRP A C 1
ATOM 619 O O . TRP A 1 82 ? 14.787 -7.934 1.128 1.00 96.88 82 TRP A O 1
ATOM 629 N N . ASN A 1 83 ? 16.460 -7.354 2.507 1.00 96.69 83 ASN A N 1
ATOM 630 C CA . ASN A 1 83 ? 15.872 -6.066 2.867 1.00 96.69 83 ASN A CA 1
ATOM 631 C C . ASN A 1 83 ? 15.741 -5.133 1.654 1.00 96.69 83 ASN A C 1
ATOM 633 O O . ASN A 1 83 ? 14.709 -4.475 1.499 1.00 96.69 83 ASN A O 1
ATOM 637 N N . GLU A 1 84 ? 16.740 -5.118 0.773 1.00 95.62 84 GLU A N 1
ATOM 638 C CA . GLU A 1 84 ? 16.712 -4.354 -0.472 1.00 95.62 84 GLU A CA 1
ATOM 639 C C . GLU A 1 84 ? 15.591 -4.845 -1.386 1.00 95.62 84 GLU A C 1
ATOM 641 O O . GLU A 1 84 ? 14.785 -4.031 -1.832 1.00 95.62 84 GLU A O 1
ATOM 646 N N . ILE A 1 85 ? 15.461 -6.160 -1.596 1.00 96.94 85 ILE A N 1
ATOM 647 C CA . ILE A 1 85 ? 14.364 -6.730 -2.395 1.00 96.94 85 ILE A CA 1
ATOM 648 C C . ILE A 1 85 ? 13.001 -6.290 -1.848 1.00 96.94 85 ILE A C 1
ATOM 650 O O . ILE A 1 85 ? 12.171 -5.778 -2.597 1.00 96.94 85 ILE A O 1
ATOM 654 N N . VAL A 1 86 ? 12.768 -6.455 -0.543 1.00 97.38 86 VAL A N 1
ATOM 655 C CA . VAL A 1 86 ? 11.488 -6.098 0.093 1.00 97.38 86 VAL A CA 1
ATOM 656 C C . VAL A 1 86 ? 11.195 -4.600 -0.036 1.00 97.38 86 VAL A C 1
ATOM 658 O O . VAL A 1 86 ? 10.066 -4.219 -0.350 1.00 97.38 86 VAL A O 1
ATOM 661 N N . SER A 1 87 ? 12.206 -3.752 0.155 1.00 96.12 87 SER A N 1
ATOM 662 C CA . SER A 1 87 ? 12.067 -2.297 0.026 1.00 96.12 87 SER A CA 1
ATOM 663 C C . SER A 1 87 ? 11.756 -1.885 -1.414 1.00 96.12 87 SER A C 1
ATOM 665 O O . SER A 1 87 ? 10.862 -1.071 -1.649 1.00 96.12 87 SER A O 1
ATOM 667 N N . TRP A 1 88 ? 12.437 -2.486 -2.391 1.00 96.75 88 TRP A N 1
ATOM 668 C CA . TRP A 1 88 ? 12.241 -2.182 -3.806 1.00 96.75 88 TRP A CA 1
ATOM 669 C C . TRP A 1 88 ? 10.915 -2.686 -4.361 1.00 96.75 88 TRP A C 1
ATOM 671 O O . TRP A 1 88 ? 10.358 -2.020 -5.227 1.00 96.75 88 TRP A O 1
ATOM 681 N N . VAL A 1 89 ? 10.356 -3.781 -3.840 1.00 97.38 89 VAL A N 1
ATOM 682 C CA . VAL A 1 89 ? 8.975 -4.177 -4.163 1.00 97.38 89 VAL A CA 1
ATOM 683 C C . VAL A 1 89 ? 7.999 -3.068 -3.769 1.00 97.38 89 VAL A C 1
ATOM 685 O O . VAL A 1 89 ? 7.184 -2.655 -4.590 1.00 97.38 89 VAL A O 1
ATOM 688 N N . TRP A 1 90 ? 8.119 -2.530 -2.553 1.00 97.50 90 TRP A N 1
ATOM 689 C CA . TRP A 1 90 ? 7.256 -1.441 -2.089 1.00 97.50 90 TRP A CA 1
ATOM 690 C C . TRP A 1 90 ? 7.434 -0.161 -2.914 1.00 97.50 90 TRP A C 1
ATOM 692 O O . TRP A 1 90 ? 6.465 0.392 -3.436 1.00 97.50 90 TRP A O 1
ATOM 702 N N . TRP A 1 91 ? 8.676 0.298 -3.080 1.00 97.69 91 TRP A N 1
ATOM 703 C CA . TRP A 1 91 ? 8.968 1.506 -3.854 1.00 97.69 91 TRP A CA 1
ATOM 704 C C . TRP A 1 91 ? 8.588 1.361 -5.325 1.00 97.69 91 TRP A C 1
ATOM 706 O O . TRP A 1 91 ? 8.030 2.290 -5.896 1.00 97.69 91 TRP A O 1
ATOM 716 N N . GLY A 1 92 ? 8.818 0.191 -5.919 1.00 97.75 92 GLY A N 1
ATOM 717 C CA . GLY A 1 92 ? 8.445 -0.105 -7.297 1.00 97.75 92 GLY A CA 1
ATOM 718 C C . GLY A 1 92 ? 6.935 -0.049 -7.523 1.00 97.75 92 GLY A C 1
ATOM 719 O O . GLY A 1 92 ? 6.502 0.497 -8.534 1.00 97.75 92 GLY A O 1
ATOM 720 N N . MET A 1 93 ? 6.124 -0.525 -6.572 1.00 98.44 93 MET A N 1
ATOM 721 C CA . MET A 1 93 ? 4.660 -0.399 -6.635 1.00 98.44 93 MET A CA 1
ATOM 722 C C . MET A 1 93 ? 4.189 1.061 -6.571 1.00 98.44 93 MET A C 1
ATOM 724 O O . MET A 1 93 ? 3.256 1.422 -7.290 1.00 98.44 93 MET A O 1
ATOM 728 N N . ILE A 1 94 ? 4.828 1.898 -5.745 1.00 98.25 94 ILE A N 1
ATOM 729 C CA . ILE A 1 94 ? 4.536 3.341 -5.671 1.00 98.25 94 ILE A CA 1
ATOM 730 C C . ILE A 1 94 ? 4.950 4.033 -6.971 1.00 98.25 94 ILE A C 1
ATOM 732 O O . ILE A 1 94 ? 4.140 4.723 -7.583 1.00 98.25 94 ILE A O 1
ATOM 736 N N . THR A 1 95 ? 6.180 3.811 -7.441 1.00 97.88 95 THR A N 1
ATOM 737 C CA . THR A 1 95 ? 6.672 4.408 -8.690 1.00 97.88 95 THR A CA 1
ATOM 738 C C . THR A 1 95 ? 5.843 3.967 -9.895 1.00 97.88 95 THR A C 1
ATOM 740 O O . THR A 1 95 ? 5.597 4.770 -10.790 1.00 97.88 95 THR A O 1
ATOM 743 N N . ALA A 1 96 ? 5.375 2.717 -9.929 1.00 98.31 96 ALA A N 1
ATOM 744 C CA . ALA A 1 96 ? 4.470 2.246 -10.972 1.00 98.31 96 ALA A CA 1
ATOM 745 C C . ALA A 1 96 ? 3.158 3.043 -10.989 1.00 98.31 96 ALA A C 1
ATOM 747 O O . ALA A 1 96 ? 2.746 3.487 -12.058 1.00 98.31 96 ALA A O 1
ATOM 748 N N . GLU A 1 97 ? 2.549 3.293 -9.827 1.00 98.44 97 GLU A N 1
ATOM 749 C CA . GLU A 1 97 ? 1.343 4.123 -9.723 1.00 98.44 97 GLU A CA 1
ATOM 750 C C . GLU A 1 97 ? 1.610 5.565 -10.181 1.00 98.44 97 GLU A C 1
ATOM 752 O O . GLU A 1 97 ? 0.887 6.081 -11.031 1.00 98.44 97 GLU A O 1
ATOM 757 N N . GLU A 1 98 ? 2.697 6.185 -9.706 1.00 97.19 98 GLU A N 1
ATOM 758 C CA . GLU A 1 98 ? 3.115 7.539 -10.115 1.00 97.19 98 GLU A CA 1
ATOM 759 C C . GLU A 1 98 ? 3.311 7.661 -11.636 1.00 97.19 98 GLU A C 1
ATOM 761 O O . GLU A 1 98 ? 3.100 8.723 -12.224 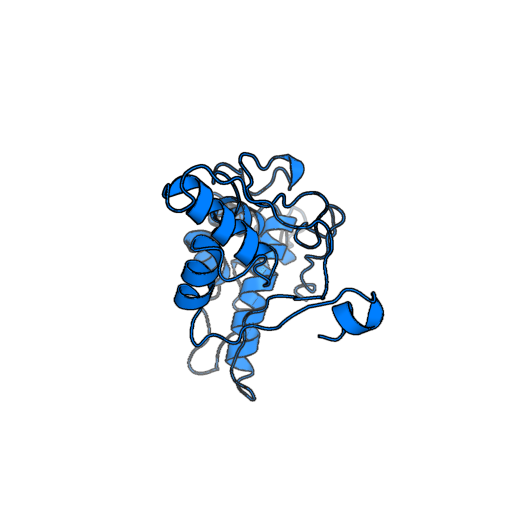1.00 97.19 98 GLU A O 1
ATOM 766 N N . MET A 1 99 ? 3.732 6.572 -12.281 1.00 96.62 99 MET A N 1
ATOM 767 C CA . MET A 1 99 ? 3.997 6.495 -13.715 1.00 96.62 99 MET A CA 1
ATOM 768 C C . MET A 1 99 ? 2.799 6.002 -14.546 1.00 96.62 99 MET A C 1
ATOM 770 O O . MET A 1 99 ? 2.925 5.881 -15.768 1.00 96.62 99 MET A O 1
ATOM 774 N N . GLY A 1 100 ? 1.655 5.708 -13.923 1.00 97.69 100 GLY A N 1
ATOM 775 C CA . GLY A 1 100 ? 0.465 5.190 -14.605 1.00 97.69 100 GLY A CA 1
ATOM 776 C C . GLY A 1 100 ? 0.606 3.751 -15.120 1.00 97.69 100 GLY A C 1
ATOM 777 O O . GLY A 1 100 ? -0.061 3.356 -16.081 1.00 97.69 100 GLY A O 1
ATOM 778 N N . VAL A 1 101 ? 1.504 2.969 -14.520 1.00 98.62 101 VAL A N 1
ATOM 779 C CA . VAL A 1 101 ? 1.716 1.555 -14.837 1.00 98.62 101 VAL A CA 1
ATOM 780 C C . VAL A 1 101 ? 0.849 0.700 -13.915 1.00 98.62 101 VAL A C 1
ATOM 782 O O . VAL A 1 101 ? 0.879 0.867 -12.698 1.00 98.62 101 VAL A O 1
ATOM 785 N N . THR A 1 102 ? 0.090 -0.224 -14.490 1.00 98.75 102 THR A N 1
ATOM 786 C CA . THR A 1 102 ? -0.901 -1.062 -13.804 1.00 98.75 102 THR A CA 1
ATOM 787 C C . THR A 1 102 ? -0.681 -2.541 -14.100 1.00 98.75 102 THR A C 1
ATOM 789 O O . THR A 1 102 ? 0.071 -2.905 -15.015 1.00 98.75 102 THR A O 1
ATOM 792 N N . SER A 1 103 ? -1.397 -3.406 -13.379 1.00 98.44 103 SER A N 1
ATOM 793 C CA . SER A 1 103 ? -1.480 -4.842 -13.689 1.00 98.44 103 SER A CA 1
ATOM 794 C C . SER A 1 103 ? -1.931 -5.124 -15.132 1.00 98.44 103 SER A C 1
ATOM 796 O O . SER A 1 103 ? -1.526 -6.116 -15.730 1.00 98.44 103 SER A O 1
ATOM 798 N N . ALA A 1 104 ? -2.718 -4.231 -15.738 1.00 98.44 104 ALA A N 1
ATOM 799 C CA . ALA A 1 104 ? -3.265 -4.419 -17.080 1.00 98.44 104 ALA A CA 1
ATOM 800 C C . ALA A 1 104 ? -2.339 -3.945 -18.215 1.00 98.44 104 ALA A C 1
ATOM 802 O O . ALA A 1 104 ? -2.538 -4.347 -19.364 1.00 98.44 104 ALA A O 1
ATOM 803 N N . ASN A 1 105 ? -1.362 -3.071 -17.938 1.00 98.56 105 ASN A N 1
ATOM 804 C CA . ASN A 1 105 ? -0.582 -2.396 -18.985 1.00 98.56 105 ASN A CA 1
ATOM 805 C C . ASN A 1 105 ? 0.948 -2.512 -18.839 1.00 98.56 105 ASN A C 1
ATOM 807 O O . ASN A 1 105 ? 1.668 -2.038 -19.720 1.00 98.56 105 ASN A O 1
ATOM 811 N N . TYR A 1 106 ? 1.466 -3.147 -17.779 1.00 98.56 106 TYR A N 1
ATOM 812 C CA . TYR A 1 106 ? 2.907 -3.160 -17.488 1.00 98.56 106 TYR A CA 1
ATOM 813 C C . TYR A 1 106 ? 3.771 -3.639 -18.663 1.00 98.56 106 TYR A C 1
ATOM 815 O O . TYR A 1 106 ? 4.845 -3.090 -18.902 1.00 98.56 106 TYR A O 1
ATOM 823 N N . ALA A 1 107 ? 3.302 -4.626 -19.432 1.00 98.19 107 ALA A N 1
ATOM 824 C CA . ALA A 1 107 ? 4.056 -5.193 -20.546 1.00 98.19 107 ALA A CA 1
ATOM 825 C C . ALA A 1 107 ? 4.175 -4.219 -21.732 1.00 98.19 107 ALA A C 1
ATOM 827 O O . ALA A 1 107 ? 5.258 -4.070 -22.304 1.00 98.19 107 ALA A O 1
ATOM 828 N N . SER A 1 108 ? 3.088 -3.528 -22.096 1.00 98.31 108 SER A N 1
ATOM 829 C CA . SER A 1 108 ? 3.130 -2.513 -23.156 1.00 98.31 108 SER A CA 1
ATOM 830 C C . SER A 1 108 ? 3.920 -1.290 -22.706 1.00 98.31 108 SER A C 1
ATOM 832 O O . SER A 1 108 ? 4.777 -0.818 -23.447 1.00 98.31 108 SER A O 1
ATOM 834 N N . MET A 1 109 ? 3.721 -0.849 -21.460 1.00 98.25 109 MET A N 1
ATOM 835 C CA . MET A 1 109 ? 4.467 0.268 -20.876 1.00 98.25 109 MET A CA 1
ATOM 836 C C . MET A 1 109 ? 5.974 -0.015 -20.843 1.00 98.25 109 MET A C 1
ATOM 838 O O . MET A 1 109 ? 6.763 0.873 -21.148 1.00 98.25 109 MET A O 1
ATOM 842 N N . ALA A 1 110 ? 6.391 -1.256 -20.563 1.00 98.00 110 ALA A N 1
ATOM 843 C CA . ALA A 1 110 ? 7.797 -1.658 -20.634 1.00 98.00 110 ALA A CA 1
ATOM 844 C C . ALA A 1 110 ? 8.369 -1.506 -22.053 1.00 98.00 110 ALA A C 1
ATOM 846 O O . ALA A 1 110 ? 9.434 -0.914 -22.234 1.00 98.00 110 ALA A O 1
ATOM 847 N N . SER A 1 111 ? 7.650 -2.008 -23.062 1.00 98.00 111 SER A N 1
ATOM 848 C CA . SER A 1 111 ? 8.053 -1.893 -24.468 1.00 98.00 111 SER A CA 1
ATOM 849 C C . SER A 1 111 ? 8.165 -0.430 -24.905 1.00 98.00 111 SER A C 1
ATOM 851 O O . SER A 1 111 ? 9.187 -0.023 -25.460 1.00 98.00 111 SER A O 1
ATOM 853 N N . ASP A 1 112 ? 7.142 0.370 -24.614 1.00 98.00 112 ASP A N 1
ATOM 854 C CA . ASP A 1 112 ? 7.061 1.769 -25.036 1.00 98.00 112 ASP A CA 1
ATOM 855 C C . ASP A 1 112 ? 8.103 2.637 -24.325 1.00 98.00 112 ASP A C 1
ATOM 857 O O . ASP A 1 112 ? 8.743 3.490 -24.945 1.00 98.00 112 ASP A O 1
ATOM 861 N N . ALA A 1 113 ? 8.336 2.387 -23.034 1.00 97.31 113 ALA A N 1
ATOM 862 C CA . ALA A 1 113 ? 9.349 3.090 -22.262 1.00 97.31 113 ALA A CA 1
ATOM 863 C C . ALA A 1 113 ? 10.762 2.821 -22.781 1.00 97.31 113 ALA A C 1
ATOM 865 O O . ALA A 1 113 ? 11.579 3.743 -22.824 1.00 97.31 113 ALA A O 1
ATOM 866 N N . CYS A 1 114 ? 11.050 1.577 -23.174 1.00 97.25 114 CYS A N 1
ATOM 867 C CA . CYS A 1 114 ? 12.366 1.166 -23.656 1.00 97.25 114 CYS A CA 1
ATOM 868 C C . CYS A 1 114 ? 12.625 1.493 -25.133 1.00 97.25 114 CYS A C 1
ATOM 870 O O . CYS A 1 114 ? 13.777 1.442 -25.571 1.00 97.25 114 CYS A O 1
ATOM 872 N N . ALA A 1 115 ? 11.589 1.842 -25.899 1.00 97.75 115 ALA A N 1
ATOM 873 C CA . ALA A 1 115 ? 11.719 2.202 -27.304 1.00 97.75 115 ALA A CA 1
ATOM 874 C C . ALA A 1 115 ? 12.637 3.419 -27.510 1.00 97.75 115 ALA A C 1
ATOM 876 O O . ALA A 1 115 ? 12.766 4.290 -26.645 1.00 97.75 115 ALA A O 1
ATOM 877 N N . ALA A 1 116 ? 13.270 3.491 -28.683 1.00 97.00 116 ALA A N 1
ATOM 878 C CA . ALA A 1 116 ? 14.048 4.659 -29.071 1.00 97.00 116 ALA A CA 1
ATOM 879 C C . ALA A 1 116 ? 13.116 5.841 -29.385 1.00 97.00 116 ALA A C 1
ATOM 881 O O . ALA A 1 116 ? 12.150 5.698 -30.132 1.00 97.00 116 ALA A O 1
ATOM 882 N N . ASN A 1 117 ? 13.427 7.010 -28.838 1.00 95.31 117 ASN A N 1
ATOM 883 C CA . ASN A 1 117 ? 12.831 8.281 -29.222 1.00 95.31 117 ASN A CA 1
ATOM 884 C C . ASN A 1 117 ? 13.489 8.833 -30.501 1.00 95.31 117 ASN A C 1
ATOM 886 O O . ASN A 1 117 ? 14.495 8.307 -30.982 1.00 95.31 117 ASN A O 1
ATOM 890 N N . ASP A 1 118 ? 12.956 9.941 -31.018 1.00 95.81 118 ASP A N 1
ATOM 891 C CA . ASP A 1 118 ? 13.418 10.579 -32.263 1.00 95.81 118 ASP A CA 1
ATOM 892 C C . ASP A 1 118 ? 14.902 10.997 -32.253 1.00 95.81 118 ASP A C 1
ATOM 894 O O . ASP A 1 118 ? 15.500 11.227 -33.305 1.00 95.81 118 ASP A O 1
ATOM 898 N N . TRP A 1 119 ? 15.515 11.077 -31.069 1.00 93.88 119 TRP A N 1
ATOM 899 C CA . TRP A 1 119 ? 16.911 11.464 -30.862 1.00 93.88 119 TRP A CA 1
ATOM 900 C C . TRP A 1 119 ? 17.839 10.259 -30.635 1.00 93.88 119 TRP A C 1
ATOM 902 O O . TRP A 1 119 ? 19.021 10.442 -30.343 1.00 93.88 119 TRP A O 1
ATOM 912 N N . GLY A 1 120 ? 17.322 9.032 -30.760 1.00 92.25 120 GLY A N 1
ATOM 913 C CA . GLY A 1 120 ? 18.073 7.784 -30.595 1.00 92.25 120 GLY A CA 1
ATOM 914 C C . GLY A 1 120 ? 18.318 7.360 -29.142 1.00 92.25 120 GLY A C 1
ATOM 915 O O . GLY A 1 120 ? 19.085 6.428 -28.913 1.00 92.25 120 GLY A O 1
ATOM 916 N N . GLY A 1 121 ? 17.695 8.027 -28.164 1.00 93.62 121 GLY A N 1
ATOM 917 C CA . GLY A 1 121 ? 17.733 7.640 -26.747 1.00 93.62 121 GLY A CA 1
ATOM 918 C C . GLY A 1 121 ? 16.487 6.864 -26.317 1.00 93.62 121 GLY A C 1
ATOM 919 O O . GLY A 1 121 ? 15.507 6.817 -27.046 1.00 93.62 121 GLY A O 1
ATOM 920 N N . THR A 1 122 ? 16.492 6.282 -25.120 1.00 95.94 122 THR A N 1
ATOM 921 C CA . THR A 1 122 ? 15.316 5.604 -24.545 1.00 95.94 122 THR A CA 1
ATOM 922 C C . THR A 1 122 ? 14.180 6.598 -24.260 1.00 95.94 122 THR A C 1
ATOM 924 O O . THR A 1 122 ? 14.425 7.669 -23.702 1.00 95.94 122 THR A O 1
ATOM 927 N N . SER A 1 123 ? 12.946 6.249 -24.638 1.00 96.62 123 SER A N 1
ATOM 928 C CA . SER A 1 123 ? 11.746 7.095 -24.538 1.00 96.62 123 SER A CA 1
ATOM 929 C C . SER A 1 123 ? 11.442 7.524 -23.101 1.00 96.62 123 SER A C 1
ATOM 931 O O . SER A 1 123 ? 11.333 8.717 -22.816 1.00 96.62 123 SER A O 1
ATOM 933 N N . ASN A 1 124 ? 11.404 6.567 -22.171 1.00 95.75 124 ASN A N 1
ATOM 934 C CA . ASN A 1 124 ? 11.301 6.822 -20.737 1.00 95.75 124 ASN A CA 1
ATOM 935 C C . ASN A 1 124 ? 12.347 5.980 -19.984 1.00 95.75 124 ASN A C 1
ATOM 937 O O . ASN A 1 124 ? 12.062 4.850 -19.579 1.00 95.75 124 ASN A O 1
ATOM 941 N N . PRO A 1 125 ? 13.568 6.509 -19.774 1.00 94.69 125 PRO A N 1
ATOM 942 C CA . PRO A 1 125 ? 14.660 5.751 -19.162 1.00 94.69 125 PRO A CA 1
ATOM 943 C C . PRO A 1 125 ? 14.375 5.286 -17.727 1.00 94.69 125 PRO A C 1
ATOM 945 O O . PRO A 1 125 ? 14.909 4.269 -17.293 1.00 94.69 125 PRO A O 1
ATOM 948 N N . GLY A 1 126 ? 13.564 6.031 -16.967 1.00 94.75 126 GLY A N 1
ATOM 949 C CA . GLY A 1 126 ? 13.190 5.660 -15.598 1.00 94.75 126 GLY A CA 1
ATOM 950 C C . GLY A 1 126 ? 12.246 4.461 -15.575 1.00 94.75 126 GLY A C 1
ATOM 951 O O . GLY A 1 126 ? 12.529 3.465 -14.916 1.00 94.75 126 GLY A O 1
ATOM 952 N N . MET A 1 127 ? 11.169 4.534 -16.358 1.00 96.50 127 MET A N 1
ATOM 953 C CA . MET A 1 127 ? 10.183 3.456 -16.464 1.00 96.50 127 MET A CA 1
ATOM 954 C C . MET A 1 127 ? 10.768 2.204 -17.129 1.00 96.50 127 MET A C 1
ATOM 956 O O . MET A 1 127 ? 10.528 1.095 -16.661 1.00 96.50 127 MET A O 1
ATOM 960 N N . CYS A 1 128 ? 11.591 2.367 -18.171 1.00 97.00 128 CYS A N 1
ATOM 961 C CA . CYS A 1 128 ? 12.273 1.246 -18.819 1.00 97.00 128 CYS A CA 1
ATOM 962 C C . CYS A 1 128 ? 13.136 0.472 -17.816 1.00 97.00 128 CYS A C 1
ATOM 964 O O . CYS A 1 128 ? 13.057 -0.752 -17.737 1.00 97.00 128 CYS A O 1
ATOM 966 N N . ARG A 1 129 ? 13.901 1.189 -16.988 1.00 96.38 129 ARG A N 1
ATOM 967 C CA . ARG A 1 129 ? 14.735 0.589 -15.947 1.00 96.38 129 ARG A CA 1
ATOM 968 C C . ARG A 1 129 ? 13.920 -0.104 -14.860 1.00 96.38 129 ARG A C 1
ATOM 970 O O . ARG A 1 129 ? 14.255 -1.223 -14.499 1.00 96.38 1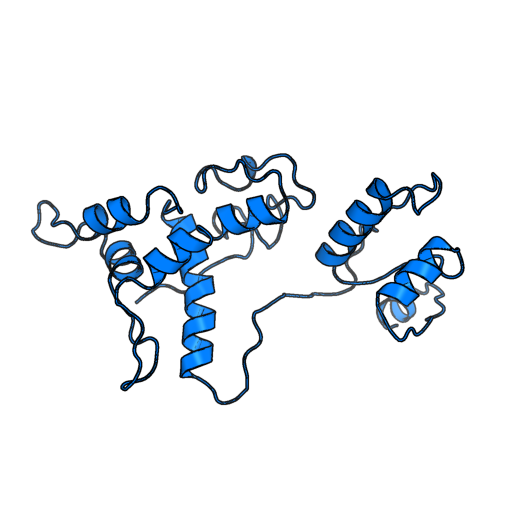29 ARG A O 1
ATOM 977 N N . LEU A 1 130 ? 12.823 0.499 -14.396 1.00 96.31 130 LEU A N 1
ATOM 978 C CA . LEU A 1 130 ? 11.913 -0.152 -13.444 1.00 96.31 130 LEU A CA 1
ATOM 979 C C . LEU A 1 130 ? 11.371 -1.477 -13.973 1.00 96.31 130 LEU A C 1
ATOM 981 O O . LEU A 1 130 ? 11.313 -2.458 -13.239 1.00 96.31 130 LEU A O 1
ATOM 985 N N . LEU A 1 131 ? 10.967 -1.505 -15.241 1.00 97.69 131 LEU A N 1
ATOM 986 C CA . LEU A 1 131 ? 10.254 -2.648 -15.793 1.00 97.69 131 LEU A CA 1
ATOM 987 C C . LEU A 1 131 ? 11.179 -3.704 -16.406 1.00 97.69 131 LEU A C 1
ATOM 989 O O . LEU A 1 131 ? 10.733 -4.832 -16.596 1.00 97.69 131 LEU A O 1
ATOM 993 N N . THR A 1 132 ? 12.432 -3.384 -16.737 1.00 97.38 132 THR A N 1
ATOM 994 C CA . THR A 1 132 ? 13.306 -4.302 -17.495 1.00 97.38 132 THR A CA 1
ATOM 995 C C . THR A 1 132 ? 14.688 -4.547 -16.897 1.00 97.38 132 THR A C 1
ATOM 997 O O . THR A 1 132 ? 15.409 -5.416 -17.398 1.00 97.38 132 THR A O 1
ATOM 1000 N N . GLU A 1 133 ? 15.057 -3.861 -15.813 1.00 96.25 133 GLU A N 1
ATOM 1001 C CA . GLU A 1 133 ? 16.331 -4.074 -15.132 1.00 96.25 133 GLU A CA 1
ATOM 1002 C C . GLU A 1 133 ? 16.159 -4.678 -13.734 1.00 96.25 133 GLU A C 1
ATOM 1004 O O . GLU A 1 133 ? 15.241 -4.374 -12.975 1.00 96.25 133 GLU A O 1
ATOM 1009 N N . ASN A 1 134 ? 17.118 -5.525 -13.361 1.00 94.12 134 ASN A N 1
ATOM 1010 C CA . ASN A 1 134 ? 17.157 -6.172 -12.050 1.00 94.12 134 ASN A CA 1
ATOM 1011 C C . ASN A 1 134 ? 17.581 -5.200 -10.922 1.00 94.12 134 ASN A C 1
ATOM 1013 O O . ASN A 1 134 ? 17.326 -5.487 -9.758 1.00 94.12 134 ASN A O 1
ATOM 1017 N N . LEU A 1 135 ? 18.202 -4.060 -11.255 1.00 92.56 135 LEU A N 1
ATOM 1018 C CA . LEU A 1 135 ? 18.706 -3.044 -10.312 1.00 92.56 135 LEU A CA 1
ATOM 1019 C C . LEU A 1 135 ? 19.799 -3.526 -9.336 1.00 92.56 135 LEU A C 1
ATOM 1021 O O . LEU A 1 135 ? 20.102 -2.836 -8.369 1.00 92.56 135 LEU A O 1
ATOM 1025 N N . GLY A 1 136 ? 20.412 -4.681 -9.591 1.00 93.44 136 GLY A N 1
ATOM 1026 C CA . GLY A 1 136 ? 21.366 -5.313 -8.678 1.00 93.44 136 GLY A CA 1
ATOM 1027 C C . GLY A 1 136 ? 20.707 -6.097 -7.540 1.00 93.44 136 GLY A C 1
ATOM 1028 O O . GLY A 1 136 ? 21.398 -6.459 -6.598 1.00 93.44 136 GLY A O 1
ATOM 1029 N N . LEU A 1 137 ? 19.398 -6.361 -7.612 1.00 95.44 137 LEU A N 1
ATOM 1030 C CA . LEU A 1 137 ? 18.646 -7.037 -6.560 1.00 95.44 137 LEU A CA 1
ATOM 1031 C C . LEU A 1 137 ? 18.863 -8.553 -6.546 1.00 95.44 137 LEU A C 1
ATOM 1033 O O . LEU A 1 137 ? 18.820 -9.233 -7.580 1.00 95.44 137 LEU A O 1
ATOM 1037 N N . GLY A 1 138 ? 18.988 -9.091 -5.336 1.00 94.94 138 GLY A N 1
ATOM 1038 C CA . GLY A 1 138 ? 19.332 -10.488 -5.089 1.00 94.94 138 GLY A CA 1
ATOM 1039 C C . GLY A 1 138 ? 20.835 -10.680 -4.902 1.00 94.94 138 GLY A C 1
ATOM 1040 O O . GLY A 1 138 ? 21.602 -9.727 -4.828 1.00 94.94 138 GLY A O 1
ATOM 1041 N N . THR A 1 139 ? 21.264 -11.934 -4.807 1.00 95.81 139 THR A N 1
ATOM 1042 C CA . THR A 1 139 ? 22.683 -12.257 -4.613 1.00 95.81 139 THR A CA 1
ATOM 1043 C C . THR A 1 139 ? 23.360 -12.528 -5.954 1.00 95.81 139 THR A C 1
ATOM 1045 O O . THR A 1 139 ? 22.694 -12.815 -6.947 1.00 95.81 139 THR A O 1
ATOM 1048 N N . THR A 1 140 ? 24.696 -12.529 -5.994 1.00 94.19 140 THR A N 1
ATOM 1049 C CA . THR A 1 140 ? 25.452 -12.936 -7.196 1.00 94.19 140 THR A CA 1
ATOM 1050 C C . THR A 1 140 ? 25.039 -14.320 -7.710 1.00 94.19 140 THR A C 1
ATOM 1052 O O . THR A 1 140 ? 24.961 -14.531 -8.919 1.00 94.19 140 THR A O 1
ATOM 1055 N N . ASP A 1 141 ? 24.753 -15.252 -6.797 1.00 96.81 141 ASP A N 1
ATOM 1056 C CA . ASP A 1 141 ? 24.380 -16.631 -7.129 1.00 96.81 141 ASP A CA 1
ATOM 1057 C C . ASP A 1 141 ? 22.873 -16.798 -7.391 1.00 96.81 141 ASP A C 1
ATOM 1059 O O . ASP A 1 141 ? 22.450 -17.805 -7.960 1.00 96.81 141 ASP A O 1
ATOM 1063 N N . ASN A 1 142 ? 22.056 -15.829 -6.973 1.00 96.06 142 ASN A N 1
ATOM 1064 C CA . ASN A 1 142 ? 20.605 -15.833 -7.129 1.00 96.06 142 ASN A CA 1
ATOM 1065 C C . ASN A 1 142 ? 20.066 -14.407 -7.364 1.00 96.06 142 ASN A C 1
ATOM 1067 O O . ASN A 1 142 ? 19.408 -13.839 -6.481 1.00 96.06 142 ASN A O 1
ATOM 1071 N N . PRO A 1 143 ? 20.356 -13.806 -8.531 1.00 96.75 143 PRO A N 1
ATOM 1072 C CA . PRO A 1 143 ? 19.827 -12.497 -8.876 1.00 96.75 143 PRO A CA 1
ATOM 1073 C C . PRO A 1 143 ? 18.348 -12.611 -9.255 1.00 96.75 143 PRO A C 1
ATOM 1075 O O . PRO A 1 143 ? 17.910 -13.609 -9.835 1.00 96.75 143 PRO A O 1
ATOM 1078 N N . LEU A 1 144 ? 17.571 -11.560 -8.995 1.00 97.06 144 LEU A N 1
ATOM 1079 C CA . LEU A 1 144 ? 16.230 -11.451 -9.569 1.00 97.06 144 LEU A CA 1
ATOM 1080 C C . LEU A 1 144 ? 16.276 -11.396 -11.109 1.00 97.06 144 LEU A C 1
ATOM 1082 O O . LEU A 1 144 ? 17.273 -11.028 -11.731 1.00 97.06 144 LEU A O 1
ATOM 1086 N N . ALA A 1 145 ? 15.171 -11.730 -11.764 1.00 97.38 145 ALA A N 1
ATOM 1087 C CA . ALA A 1 145 ? 15.061 -11.503 -13.200 1.00 97.38 145 ALA A CA 1
ATOM 1088 C C . ALA A 1 145 ? 14.986 -9.994 -13.507 1.00 97.38 145 ALA A C 1
ATOM 1090 O O . ALA A 1 145 ? 14.483 -9.219 -12.697 1.00 97.38 145 ALA A O 1
ATOM 1091 N N . GLY A 1 146 ? 15.431 -9.566 -14.694 1.00 96.81 146 GLY A N 1
ATOM 1092 C CA . GLY A 1 146 ? 15.333 -8.155 -15.106 1.00 96.81 146 GLY A CA 1
ATOM 1093 C C . GLY A 1 146 ? 13.895 -7.625 -15.140 1.00 96.81 146 GLY A C 1
ATOM 1094 O O . GLY A 1 146 ? 13.654 -6.447 -14.940 1.00 96.81 146 GLY A O 1
ATOM 1095 N N . ASN A 1 147 ? 12.918 -8.511 -15.312 1.00 97.44 147 ASN A N 1
ATOM 1096 C CA . ASN A 1 147 ? 11.497 -8.183 -15.324 1.00 97.44 147 ASN A CA 1
ATOM 1097 C C . ASN A 1 147 ? 10.801 -8.426 -13.970 1.00 97.44 147 ASN A C 1
ATOM 1099 O O . ASN A 1 147 ? 9.587 -8.615 -13.942 1.00 97.44 147 ASN A O 1
ATOM 1103 N N . TRP A 1 148 ? 11.532 -8.462 -12.851 1.00 97.94 148 TRP A N 1
ATOM 1104 C CA . TRP A 1 148 ? 10.954 -8.746 -11.530 1.00 97.94 148 TRP A CA 1
ATOM 1105 C C . TRP A 1 148 ? 9.763 -7.838 -11.196 1.00 97.94 148 TRP A C 1
ATOM 1107 O O . TRP A 1 148 ? 8.759 -8.328 -10.684 1.00 97.94 148 TRP A O 1
ATOM 1117 N N . MET A 1 149 ? 9.828 -6.549 -11.551 1.00 98.19 149 MET A N 1
ATOM 1118 C CA . MET A 1 149 ? 8.736 -5.615 -11.285 1.00 98.19 149 MET A CA 1
ATOM 1119 C C . MET A 1 149 ? 7.503 -5.919 -12.137 1.00 98.19 149 MET A C 1
ATOM 1121 O O . MET A 1 149 ? 6.385 -5.791 -11.654 1.00 98.19 149 MET A O 1
ATOM 1125 N N . GLN A 1 150 ? 7.681 -6.389 -13.376 1.00 98.69 150 GLN A N 1
ATOM 1126 C CA . GLN A 1 150 ? 6.553 -6.850 -14.189 1.00 98.69 150 GLN A CA 1
ATOM 1127 C C . GLN A 1 150 ? 5.839 -8.027 -13.515 1.00 98.69 150 GLN A C 1
ATOM 1129 O O . GLN A 1 150 ? 4.616 -8.051 -13.489 1.00 98.69 150 GLN A O 1
ATOM 1134 N N . ASN A 1 151 ? 6.581 -8.957 -12.900 1.00 98.56 151 ASN A N 1
ATOM 1135 C CA . ASN A 1 151 ? 5.979 -10.074 -12.162 1.00 98.56 151 ASN A CA 1
ATOM 1136 C C . ASN A 1 151 ? 5.235 -9.606 -10.899 1.00 98.56 151 ASN A C 1
ATOM 1138 O O . ASN A 1 151 ? 4.216 -10.185 -10.537 1.00 98.56 151 ASN A O 1
ATOM 1142 N N . VAL A 1 152 ? 5.731 -8.567 -10.219 1.00 98.62 152 VAL A N 1
ATOM 1143 C CA . VAL A 1 152 ? 5.024 -7.956 -9.080 1.00 98.62 152 VAL A CA 1
ATOM 1144 C C . VAL A 1 152 ? 3.724 -7.297 -9.551 1.00 98.62 152 VAL A C 1
ATOM 1146 O O . VAL A 1 152 ? 2.675 -7.543 -8.961 1.00 98.62 152 VAL A O 1
ATOM 1149 N N . LEU A 1 153 ? 3.766 -6.513 -10.632 1.00 98.81 153 LEU A N 1
ATOM 1150 C CA . LEU A 1 153 ? 2.583 -5.844 -11.186 1.00 98.81 153 LEU A CA 1
ATOM 1151 C C . LEU A 1 153 ? 1.538 -6.842 -11.696 1.00 98.81 153 LEU A C 1
ATOM 1153 O O . LEU A 1 153 ? 0.355 -6.646 -11.443 1.00 98.81 153 LEU A O 1
ATOM 1157 N N . ASP A 1 154 ? 1.964 -7.929 -12.339 1.00 98.56 154 ASP A N 1
ATOM 1158 C CA . ASP A 1 154 ? 1.080 -9.030 -12.743 1.00 98.56 154 ASP A CA 1
ATOM 1159 C C . ASP A 1 154 ? 0.391 -9.679 -11.531 1.00 98.56 154 ASP A C 1
ATOM 1161 O O . ASP A 1 154 ? -0.807 -9.954 -11.545 1.00 98.56 154 ASP A O 1
ATOM 1165 N N . ALA A 1 155 ? 1.135 -9.883 -10.439 1.00 98.19 155 ALA A N 1
ATOM 1166 C CA . ALA A 1 155 ? 0.617 -10.565 -9.260 1.00 98.19 155 ALA A CA 1
ATOM 1167 C C . ALA A 1 155 ? -0.327 -9.702 -8.408 1.00 98.19 155 ALA A C 1
ATOM 1169 O O . ALA A 1 155 ? -1.299 -10.222 -7.856 1.00 98.19 155 ALA A O 1
ATOM 1170 N N . VAL A 1 156 ? -0.012 -8.416 -8.216 1.00 97.56 156 VAL A N 1
ATOM 1171 C CA . VAL A 1 156 ? -0.699 -7.577 -7.216 1.00 97.56 156 VAL A CA 1
ATOM 1172 C C . VAL A 1 156 ? -1.075 -6.173 -7.685 1.00 97.56 156 VAL A C 1
ATOM 1174 O O . VAL A 1 156 ? -1.785 -5.485 -6.941 1.00 97.56 156 VAL A O 1
ATOM 1177 N N . GLY A 1 157 ? -0.661 -5.776 -8.889 1.00 98.56 157 GLY A N 1
ATOM 1178 C CA . GLY A 1 157 ? -0.807 -4.419 -9.406 1.00 98.56 157 GLY A CA 1
ATOM 1179 C C . GLY A 1 157 ? 0.149 -3.416 -8.764 1.00 98.56 157 GLY A C 1
ATOM 1180 O O . GLY A 1 157 ? 1.071 -3.771 -8.024 1.00 98.56 157 GLY A O 1
ATOM 1181 N N . ASN A 1 158 ? -0.063 -2.143 -9.077 1.00 98.75 158 ASN A N 1
ATOM 1182 C CA . ASN A 1 158 ? 0.617 -1.028 -8.433 1.00 98.75 158 ASN A CA 1
ATOM 1183 C C . ASN A 1 158 ? 0.067 -0.768 -7.015 1.00 98.75 158 ASN A C 1
ATOM 1185 O O . ASN A 1 158 ? -0.802 -1.487 -6.512 1.00 98.75 158 ASN A O 1
ATOM 1189 N N . TYR A 1 159 ? 0.598 0.250 -6.334 1.00 98.56 159 TYR A N 1
ATOM 1190 C CA . TYR A 1 159 ? 0.202 0.553 -4.958 1.00 98.56 159 TYR A CA 1
ATOM 1191 C C . TYR A 1 159 ? -1.291 0.914 -4.823 1.00 98.56 159 TYR A C 1
ATOM 1193 O O . TYR A 1 159 ? -1.971 0.367 -3.950 1.00 98.56 159 TYR A O 1
ATOM 1201 N N . GLY A 1 160 ? -1.824 1.752 -5.711 1.00 98.56 160 GLY A N 1
ATOM 1202 C CA . GLY A 1 160 ? -3.243 2.110 -5.749 1.00 98.56 160 GLY A CA 1
ATOM 1203 C C . GLY A 1 160 ? -4.168 0.910 -5.993 1.00 98.56 160 GLY A C 1
ATOM 1204 O O . GLY A 1 160 ? -5.144 0.742 -5.266 1.00 98.56 160 GLY A O 1
ATOM 1205 N N . GLU A 1 161 ? -3.835 0.026 -6.941 1.00 98.75 161 GLU A N 1
ATOM 1206 C CA . GLU A 1 161 ? -4.585 -1.220 -7.199 1.00 98.75 161 GLU A CA 1
ATOM 1207 C C . GLU A 1 161 ? -4.588 -2.150 -5.973 1.00 98.75 161 GLU A C 1
ATOM 1209 O O . GLU A 1 161 ? -5.603 -2.767 -5.635 1.00 98.75 161 GLU A O 1
ATOM 1214 N N . ALA A 1 162 ? -3.453 -2.255 -5.275 1.00 98.25 162 ALA A N 1
ATOM 1215 C CA . ALA A 1 162 ? -3.351 -3.050 -4.057 1.00 98.25 162 ALA A CA 1
ATOM 1216 C C . ALA A 1 162 ? -4.159 -2.453 -2.893 1.00 98.25 162 ALA A C 1
ATOM 1218 O O . ALA A 1 162 ? -4.758 -3.208 -2.117 1.00 98.25 162 ALA A O 1
ATOM 1219 N N . TYR A 1 163 ? -4.193 -1.122 -2.775 1.00 98.12 163 TYR A N 1
ATOM 1220 C CA . TYR A 1 163 ? -4.982 -0.420 -1.765 1.00 98.12 163 TYR A CA 1
ATOM 1221 C C . TYR A 1 163 ? -6.480 -0.630 -1.989 1.00 98.12 163 TYR A C 1
ATOM 1223 O O . TYR A 1 163 ? -7.180 -1.065 -1.074 1.00 98.12 163 TYR A O 1
ATOM 1231 N N . ASP A 1 164 ? -6.953 -0.387 -3.211 1.00 98.19 164 ASP A N 1
ATOM 1232 C CA . ASP A 1 164 ? -8.365 -0.494 -3.576 1.00 98.19 164 ASP A CA 1
ATOM 1233 C C . ASP A 1 164 ? -8.908 -1.912 -3.352 1.00 98.19 164 ASP A C 1
ATOM 1235 O O . ASP A 1 164 ? -9.917 -2.101 -2.677 1.00 98.19 164 ASP A O 1
ATOM 1239 N N . ARG A 1 165 ? -8.160 -2.937 -3.776 1.00 96.94 165 ARG A N 1
ATOM 1240 C CA . ARG A 1 165 ? -8.514 -4.343 -3.523 1.00 96.94 165 ARG A CA 1
ATOM 1241 C C . ARG A 1 165 ? -8.633 -4.689 -2.034 1.00 96.94 165 ARG A C 1
ATOM 1243 O O . ARG A 1 165 ? -9.351 -5.622 -1.681 1.00 96.94 165 ARG A O 1
ATOM 1250 N N . SER A 1 166 ? -7.879 -4.009 -1.173 1.00 94.69 166 SER A N 1
ATOM 1251 C CA . SER A 1 166 ? -7.791 -4.343 0.254 1.00 94.69 166 SER A CA 1
ATOM 1252 C C . SER A 1 166 ? -8.793 -3.573 1.108 1.00 94.69 166 SER A C 1
ATOM 1254 O O . SER A 1 166 ? -9.287 -4.106 2.101 1.00 94.69 166 SER A O 1
ATOM 1256 N N . PHE A 1 167 ? -9.064 -2.317 0.753 1.00 95.56 167 PHE A N 1
ATOM 1257 C CA . PHE A 1 167 ? -9.822 -1.392 1.595 1.00 95.56 167 PHE A CA 1
ATOM 1258 C C . PHE A 1 167 ? -11.056 -0.803 0.922 1.00 95.56 167 PHE A C 1
ATOM 1260 O O . PHE A 1 167 ? -11.809 -0.110 1.604 1.00 95.56 167 PHE A O 1
ATOM 1267 N N . CYS A 1 168 ? -11.274 -1.075 -0.361 1.00 96.81 168 CYS A N 1
ATOM 1268 C CA . CYS A 1 168 ? -12.353 -0.534 -1.177 1.00 96.81 168 CYS A CA 1
ATOM 1269 C C . CYS A 1 168 ? -13.063 -1.655 -1.948 1.00 96.81 168 CYS A C 1
ATOM 1271 O O . CYS A 1 168 ? -13.074 -2.804 -1.497 1.00 96.81 168 CYS A O 1
ATOM 1273 N N . ASP A 1 169 ? -13.745 -1.328 -3.046 1.00 96.50 169 ASP A N 1
ATOM 1274 C CA . ASP A 1 169 ? -14.561 -2.297 -3.787 1.00 96.50 169 ASP A CA 1
ATOM 1275 C C . ASP A 1 169 ? -13.799 -3.090 -4.864 1.00 96.50 169 ASP A C 1
ATOM 1277 O O . ASP A 1 169 ? -14.360 -4.033 -5.432 1.00 96.50 169 ASP A O 1
ATOM 1281 N N . GLY A 1 170 ? -12.525 -2.772 -5.110 1.00 96.75 170 GLY A N 1
ATOM 1282 C CA . GLY A 1 170 ? -11.689 -3.491 -6.070 1.00 96.75 170 GLY A CA 1
ATOM 1283 C C . GLY A 1 170 ? -11.919 -3.087 -7.531 1.00 96.75 170 GLY A C 1
ATOM 1284 O O . GLY A 1 170 ? -11.526 -3.845 -8.421 1.00 96.75 170 GLY A O 1
ATOM 1285 N N . SER A 1 171 ? -12.600 -1.965 -7.795 1.00 96.38 171 SER A N 1
ATOM 1286 C CA . SER A 1 171 ? -12.923 -1.484 -9.145 1.00 96.38 171 SER A CA 1
ATOM 1287 C C . SER A 1 171 ? -12.046 -0.335 -9.661 1.00 96.38 171 SER A C 1
ATOM 1289 O O . SER A 1 171 ? -12.269 0.134 -10.781 1.00 96.38 171 SER A O 1
ATOM 1291 N N . TYR A 1 172 ? -11.044 0.105 -8.895 1.00 97.56 172 TYR A N 1
ATOM 1292 C CA . TYR A 1 172 ? -10.131 1.177 -9.297 1.00 97.56 172 TYR A CA 1
ATOM 1293 C C . TYR A 1 172 ? -9.322 0.811 -10.552 1.00 97.56 172 TYR A C 1
ATOM 1295 O O . TYR A 1 172 ? -8.855 -0.314 -10.720 1.00 97.56 172 TYR A O 1
ATOM 1303 N N . ASP A 1 173 ? -9.117 1.790 -11.435 1.00 96.62 173 ASP A N 1
ATOM 1304 C CA . ASP A 1 173 ? -8.436 1.613 -12.726 1.00 96.62 173 ASP A CA 1
ATOM 1305 C C . ASP A 1 173 ? -6.900 1.657 -12.640 1.00 96.62 173 ASP A C 1
ATOM 1307 O O . ASP A 1 173 ? -6.208 1.507 -13.649 1.00 96.62 173 ASP A O 1
ATOM 1311 N N . GLY A 1 174 ? -6.366 1.884 -11.439 1.00 96.81 174 GLY A N 1
ATOM 1312 C CA . GLY A 1 174 ? -4.938 1.962 -11.168 1.00 96.81 174 GLY A CA 1
ATOM 1313 C C . GLY A 1 174 ? -4.300 3.327 -11.433 1.00 96.81 174 GLY A C 1
ATOM 1314 O O . GLY A 1 174 ? -3.117 3.468 -11.123 1.00 96.81 174 GLY A O 1
ATOM 1315 N N . VAL A 1 175 ? -5.024 4.318 -11.983 1.00 96.75 175 VAL A N 1
ATOM 1316 C CA . VAL A 1 175 ? -4.428 5.587 -12.464 1.00 96.75 175 VAL A CA 1
ATOM 1317 C C . VAL A 1 175 ? -5.250 6.863 -12.225 1.00 96.75 175 VAL A C 1
ATOM 1319 O O . VAL A 1 175 ? -4.693 7.954 -12.334 1.00 96.75 175 VAL A O 1
ATOM 1322 N N . SER A 1 176 ? -6.547 6.777 -11.916 1.00 96.75 176 SER A N 1
ATOM 1323 C CA . SER A 1 176 ? -7.438 7.950 -11.785 1.00 96.75 176 SER A CA 1
ATOM 1324 C C . SER A 1 176 ? -7.275 8.750 -10.480 1.00 96.75 176 SER A C 1
ATOM 1326 O O . SER A 1 176 ? -7.959 9.754 -10.276 1.00 96.75 176 SER A O 1
ATOM 1328 N N . GLY A 1 177 ? -6.348 8.333 -9.622 1.00 96.81 177 GLY A N 1
ATOM 1329 C CA . GLY A 1 177 ? -6.031 8.938 -8.334 1.00 96.81 177 GLY A CA 1
ATOM 1330 C C . GLY A 1 177 ? -6.978 8.525 -7.207 1.00 96.81 177 GLY A C 1
ATOM 1331 O O . GLY A 1 177 ? -8.044 7.951 -7.441 1.00 96.81 177 GLY A O 1
ATOM 1332 N N . SER A 1 178 ? -6.591 8.821 -5.962 1.00 97.62 178 SER A N 1
ATOM 1333 C CA . SER A 1 178 ? -7.329 8.365 -4.765 1.00 97.62 178 SER A CA 1
ATOM 1334 C C . SER A 1 178 ? -8.813 8.757 -4.745 1.00 97.62 178 SER A C 1
ATOM 1336 O O . SER A 1 178 ? -9.635 7.974 -4.276 1.00 97.62 178 SER A O 1
ATOM 1338 N N . ASP A 1 179 ? -9.172 9.929 -5.283 1.00 97.38 179 ASP A N 1
ATOM 1339 C CA . ASP A 1 179 ? -10.556 10.437 -5.293 1.00 97.38 179 ASP A CA 1
ATOM 1340 C C . ASP A 1 179 ? -11.510 9.597 -6.155 1.00 97.38 179 ASP A C 1
ATOM 1342 O O . ASP A 1 179 ? -12.729 9.704 -6.012 1.00 97.38 179 ASP A O 1
ATOM 1346 N N . ALA A 1 180 ? -10.970 8.775 -7.058 1.00 97.25 180 ALA A N 1
ATOM 1347 C CA . ALA A 1 180 ? -11.752 7.886 -7.906 1.00 97.25 180 ALA A CA 1
ATOM 1348 C C . ALA A 1 180 ? -12.087 6.542 -7.236 1.00 9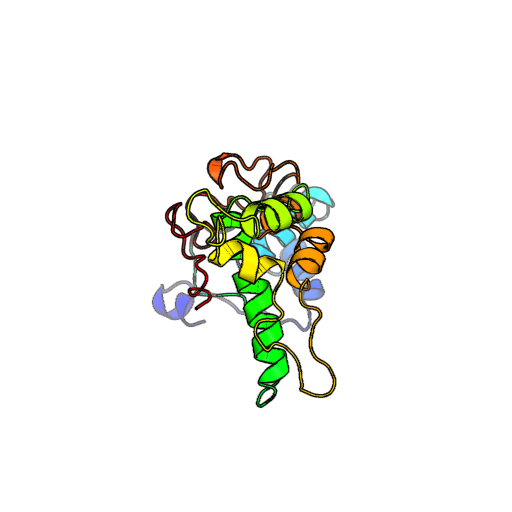7.25 180 ALA A C 1
ATOM 1350 O O . ALA A 1 180 ? -12.919 5.808 -7.767 1.00 97.25 180 ALA A O 1
ATOM 1351 N N . MET A 1 181 ? -11.466 6.206 -6.098 1.00 98.00 181 MET A N 1
ATOM 1352 C CA . MET A 1 181 ? -11.745 4.957 -5.381 1.00 98.00 181 MET A CA 1
ATOM 1353 C C . MET A 1 181 ? -13.135 4.999 -4.732 1.00 98.00 181 MET A C 1
ATOM 1355 O O . MET A 1 181 ? -13.521 5.990 -4.106 1.00 98.00 181 MET A O 1
ATOM 1359 N N . THR A 1 182 ? -13.892 3.907 -4.848 1.00 97.56 182 THR A N 1
ATOM 1360 C CA . THR A 1 182 ? -15.262 3.802 -4.326 1.00 97.56 182 THR A CA 1
ATOM 1361 C C . THR A 1 182 ? -15.437 2.613 -3.389 1.00 97.56 182 THR A C 1
ATOM 1363 O O . THR A 1 182 ? -14.613 1.710 -3.323 1.00 97.56 182 THR A O 1
ATOM 1366 N N . GLY A 1 183 ? -16.500 2.635 -2.578 1.00 96.06 183 GLY A N 1
ATOM 1367 C CA . GLY A 1 183 ? -16.802 1.523 -1.668 1.00 96.06 183 GLY A CA 1
ATOM 1368 C C . GLY A 1 183 ? -15.773 1.316 -0.548 1.00 96.06 183 GLY A C 1
ATOM 1369 O O . GLY A 1 183 ? -15.691 0.228 0.013 1.00 96.06 183 GLY A O 1
ATOM 1370 N N . CYS A 1 184 ? -14.997 2.349 -0.214 1.00 96.00 184 CYS A N 1
ATOM 1371 C CA . CYS A 1 184 ? -13.919 2.259 0.761 1.00 96.00 184 CYS A CA 1
ATOM 1372 C C . CYS A 1 184 ? -14.397 2.135 2.212 1.00 96.00 184 CYS A C 1
ATOM 1374 O O . CYS A 1 184 ? -15.122 2.989 2.723 1.00 96.00 184 CYS A O 1
ATOM 1376 N N . LEU A 1 185 ? -13.898 1.108 2.904 1.00 94.25 185 LEU A N 1
ATOM 1377 C CA . LEU A 1 185 ? -13.885 1.012 4.364 1.00 94.25 185 LEU A CA 1
ATOM 1378 C C . LEU A 1 185 ? -12.877 1.994 4.968 1.00 94.25 185 LEU A C 1
ATOM 1380 O O . LEU A 1 185 ? -13.124 2.566 6.027 1.00 94.25 185 LEU A O 1
ATOM 1384 N N . ILE A 1 186 ? -11.746 2.194 4.284 1.00 94.06 186 ILE A N 1
ATOM 1385 C CA . ILE A 1 186 ? -10.737 3.200 4.619 1.00 94.06 186 ILE A CA 1
ATOM 1386 C C . ILE A 1 186 ? -10.484 4.022 3.361 1.00 94.06 186 ILE A C 1
ATOM 1388 O O . ILE A 1 186 ? -9.944 3.509 2.387 1.00 94.06 186 ILE A O 1
ATOM 1392 N N . SER A 1 187 ? -10.898 5.289 3.371 1.00 95.12 187 SER A N 1
ATOM 1393 C CA . SER A 1 187 ? -10.583 6.212 2.277 1.00 95.12 187 SER A CA 1
ATOM 1394 C C . SER A 1 187 ? -9.073 6.395 2.169 1.00 95.12 187 SER A C 1
ATOM 1396 O O . SER A 1 187 ? -8.412 6.632 3.181 1.00 95.12 187 SER A O 1
ATOM 1398 N N . ARG A 1 188 ? -8.535 6.361 0.947 1.00 97.31 188 ARG A N 1
ATOM 1399 C CA . ARG A 1 188 ? -7.147 6.763 0.694 1.00 97.31 188 ARG A CA 1
ATOM 1400 C C . ARG A 1 188 ? -7.001 8.283 0.661 1.00 97.31 188 ARG A C 1
ATOM 1402 O O . ARG A 1 188 ? -6.059 8.815 1.254 1.00 97.31 188 ARG A O 1
ATOM 1409 N N . THR A 1 189 ? -7.953 8.974 0.032 1.00 97.38 189 THR A N 1
ATOM 1410 C CA . THR A 1 189 ? -7.998 10.438 -0.082 1.00 97.38 189 THR A CA 1
ATOM 1411 C C . THR A 1 189 ? -7.873 11.111 1.276 1.00 97.38 189 THR A C 1
ATOM 1413 O O . THR A 1 189 ? -8.564 10.747 2.230 1.00 97.38 189 THR A O 1
ATOM 1416 N N . GLY A 1 190 ? -6.999 12.118 1.350 1.00 95.06 190 GLY A N 1
ATOM 1417 C CA . GLY A 1 190 ? -6.778 12.916 2.556 1.00 95.06 190 GLY A CA 1
ATOM 1418 C C . GLY A 1 190 ? -6.033 12.184 3.675 1.00 95.06 190 GLY A C 1
ATOM 1419 O O . GLY A 1 190 ? -5.904 12.728 4.770 1.00 95.06 190 GLY A O 1
ATOM 1420 N N . THR A 1 191 ? -5.535 10.969 3.427 1.00 94.94 191 THR A N 1
ATOM 1421 C CA . THR A 1 191 ? -4.771 10.196 4.412 1.00 94.94 191 THR A CA 1
ATOM 1422 C C . THR A 1 191 ? -3.283 10.169 4.086 1.00 94.94 191 THR A C 1
ATOM 1424 O O . THR A 1 191 ? -2.854 10.442 2.966 1.00 94.94 191 THR A O 1
ATOM 1427 N N . ALA A 1 192 ? -2.479 9.742 5.061 1.00 95.88 192 ALA A N 1
ATOM 1428 C CA . ALA A 1 192 ? -1.054 9.490 4.860 1.00 95.88 192 ALA A CA 1
ATOM 1429 C C . ALA A 1 192 ? -0.760 8.426 3.780 1.00 95.88 192 ALA A C 1
ATOM 1431 O O . ALA A 1 192 ? 0.364 8.368 3.292 1.00 95.88 192 ALA A O 1
ATOM 1432 N N . ASN A 1 193 ? -1.748 7.605 3.402 1.00 97.12 193 ASN A N 1
ATOM 1433 C CA . ASN A 1 193 ? -1.607 6.556 2.392 1.00 97.12 193 ASN A CA 1
ATOM 1434 C C . ASN A 1 193 ? -1.826 7.045 0.953 1.00 97.12 193 ASN A C 1
ATOM 1436 O O . ASN A 1 193 ? -1.599 6.276 0.026 1.00 97.12 193 ASN A O 1
ATOM 1440 N N . ALA A 1 194 ? -2.263 8.286 0.734 1.00 98.31 194 ALA A N 1
ATOM 1441 C CA . ALA A 1 194 ? -2.268 8.859 -0.609 1.00 98.31 194 ALA A CA 1
ATOM 1442 C C . ALA A 1 194 ? -0.828 9.111 -1.097 1.00 98.31 194 ALA A C 1
ATOM 1444 O O . ALA A 1 194 ? 0.103 9.244 -0.288 1.00 98.31 194 ALA A O 1
ATOM 1445 N N . LEU A 1 195 ? -0.640 9.194 -2.417 1.00 98.06 195 LEU A N 1
ATOM 1446 C CA . LEU A 1 195 ? 0.636 9.637 -2.982 1.00 98.06 195 LEU A CA 1
ATOM 1447 C C . LEU A 1 195 ? 0.958 11.057 -2.504 1.00 98.06 195 LEU A C 1
ATOM 1449 O O . LEU A 1 195 ? 0.061 11.862 -2.241 1.00 98.06 195 LEU A O 1
ATOM 1453 N N . VAL A 1 196 ? 2.241 11.415 -2.455 1.00 97.38 196 VAL A N 1
ATOM 1454 C CA . VAL A 1 196 ? 2.644 12.806 -2.175 1.00 97.38 196 VAL A CA 1
ATOM 1455 C C . VAL A 1 196 ? 2.051 13.786 -3.195 1.00 97.38 196 VAL A C 1
ATOM 1457 O O . VAL A 1 196 ? 1.674 14.897 -2.823 1.00 97.38 196 VAL A O 1
ATOM 1460 N N . SER A 1 197 ? 1.890 13.377 -4.459 1.00 96.31 197 SER A N 1
ATOM 1461 C CA . SER A 1 197 ? 1.207 14.169 -5.497 1.00 96.31 197 SER A CA 1
ATOM 1462 C C . SER A 1 197 ? -0.268 14.454 -5.190 1.00 96.31 197 SER A C 1
ATOM 1464 O O . SER A 1 197 ? -0.840 15.381 -5.755 1.00 96.31 197 SER A O 1
ATOM 1466 N N . GLU A 1 198 ? -0.864 13.691 -4.277 1.00 97.50 198 GLU A N 1
ATOM 1467 C CA . GLU A 1 198 ? -2.255 13.787 -3.829 1.00 97.50 198 GLU A CA 1
ATOM 1468 C C . GLU A 1 198 ? -2.364 14.315 -2.385 1.00 97.50 198 GLU A C 1
ATOM 1470 O O . GLU A 1 198 ? -3.436 14.296 -1.782 1.00 97.50 198 GLU A O 1
ATOM 1475 N N . GLY A 1 199 ? -1.255 14.796 -1.809 1.00 97.50 199 GLY A N 1
ATOM 1476 C CA . GLY A 1 199 ? -1.209 15.357 -0.456 1.00 97.50 199 GLY A CA 1
ATOM 1477 C C . GLY A 1 199 ? -0.991 14.343 0.672 1.00 97.50 199 GLY A C 1
ATOM 1478 O O . GLY A 1 199 ? -1.085 14.725 1.839 1.00 97.50 199 GLY A O 1
ATOM 1479 N N . GLY A 1 200 ? -0.695 13.079 0.353 1.00 97.88 200 GLY A N 1
ATOM 1480 C CA . GLY A 1 200 ? -0.330 12.055 1.335 1.00 97.88 200 GLY A CA 1
ATOM 1481 C C . GLY A 1 200 ? 1.174 11.980 1.617 1.00 97.88 200 GLY A C 1
ATOM 1482 O O . GLY A 1 200 ? 1.913 12.943 1.406 1.00 97.88 200 GLY A O 1
ATOM 1483 N N . LEU A 1 201 ? 1.631 10.833 2.134 1.00 97.62 201 LEU A N 1
ATOM 1484 C CA . LEU A 1 201 ? 3.032 10.595 2.519 1.00 97.62 201 LEU A CA 1
ATOM 1485 C C . LEU A 1 201 ? 3.699 9.457 1.736 1.00 97.62 201 LEU A C 1
ATOM 1487 O O . LEU A 1 201 ? 4.880 9.187 1.960 1.00 97.62 201 LEU A O 1
ATOM 1491 N N . GLN A 1 202 ? 2.979 8.789 0.832 1.00 97.69 202 GLN A N 1
ATOM 1492 C CA . GLN A 1 202 ? 3.547 7.696 0.046 1.00 97.69 202 GLN A CA 1
ATOM 1493 C C . GLN A 1 202 ? 4.415 8.259 -1.074 1.00 97.69 202 GLN A C 1
ATOM 1495 O O . GLN A 1 202 ? 3.948 8.998 -1.941 1.00 97.69 202 GLN A O 1
ATOM 1500 N N . PHE A 1 203 ? 5.702 7.937 -0.998 1.00 95.44 203 PHE A N 1
ATOM 1501 C CA . PHE A 1 203 ? 6.745 8.421 -1.889 1.00 95.44 203 PHE A CA 1
ATOM 1502 C C . PHE A 1 203 ? 7.829 7.359 -2.023 1.00 95.44 203 PHE A C 1
ATOM 1504 O O . PHE A 1 203 ? 8.275 6.783 -1.026 1.00 95.44 203 PHE A O 1
ATOM 1511 N N . ALA A 1 204 ? 8.282 7.134 -3.251 1.00 95.56 204 ALA A N 1
ATOM 1512 C CA . ALA A 1 204 ? 9.406 6.260 -3.537 1.00 95.56 204 ALA A CA 1
ATOM 1513 C C . ALA A 1 204 ? 10.694 7.080 -3.731 1.00 95.56 204 ALA A C 1
ATOM 1515 O O . ALA A 1 204 ? 10.672 8.128 -4.384 1.00 95.56 204 ALA A O 1
ATOM 1516 N N . PRO A 1 205 ? 11.850 6.623 -3.214 1.00 92.31 205 PRO A N 1
ATOM 1517 C CA . PRO A 1 205 ? 13.122 7.202 -3.605 1.00 92.31 205 PRO A CA 1
ATOM 1518 C C . PRO A 1 205 ? 13.314 7.060 -5.117 1.00 92.31 205 PRO A C 1
ATOM 1520 O O . PRO A 1 205 ? 12.911 6.081 -5.742 1.00 92.31 205 PRO A O 1
ATOM 1523 N N . SER A 1 206 ? 13.984 8.044 -5.712 1.00 84.62 206 SER A N 1
ATOM 1524 C CA . SER A 1 206 ? 14.298 8.013 -7.137 1.00 84.62 206 SER A CA 1
ATOM 1525 C C . SER A 1 206 ? 15.137 6.785 -7.488 1.00 84.62 206 SER A C 1
ATOM 1527 O O . SER A 1 206 ? 16.197 6.581 -6.895 1.00 84.62 206 SER A O 1
ATOM 1529 N N . MET A 1 207 ? 14.732 6.060 -8.524 1.00 75.12 207 MET A N 1
ATOM 1530 C CA . MET A 1 207 ? 15.522 4.996 -9.137 1.00 75.12 207 MET A CA 1
ATOM 1531 C C . MET A 1 207 ? 16.648 5.607 -9.969 1.00 75.12 207 MET A C 1
ATOM 1533 O O . MET A 1 207 ? 16.467 5.912 -11.151 1.00 75.12 207 MET A O 1
ATOM 1537 N N . ARG A 1 208 ? 17.808 5.850 -9.361 1.00 64.44 208 ARG A N 1
ATOM 1538 C CA . ARG A 1 208 ? 19.012 6.414 -9.993 1.00 64.44 208 ARG A CA 1
ATOM 1539 C C . ARG A 1 208 ? 20.272 5.855 -9.364 1.00 64.44 208 ARG A C 1
ATOM 1541 O O . ARG A 1 208 ? 20.236 5.606 -8.142 1.00 64.44 208 ARG A O 1
#

Secondary structure (DSSP, 8-state):
-HHHHHHT--------SSHHHHHHHHHTTS-S---S-HHHHHHHHHHHHHSSTTTT------S---S---------TT-HHHHHHHHHHHHHHHHHHHTT--TTTHHHHHHHHHSB-TTSSBSSHHHHHHHH--TT-EETTEEPPTTHHHHHHHHH-SHHHHHHHHHS-S---SSS-GGG--S-SS--TTSTTSBGGGTSSB-PPP--

Radius of gyration: 21.71 Å; chains: 1; bounding box: 53×32×66 Å